Protein AF-A0A3N4R3R8-F1 (afdb_monomer_lite)

Structure (mmCIF, N/CA/C/O backbone):
data_AF-A0A3N4R3R8-F1
#
_entry.id   AF-A0A3N4R3R8-F1
#
loop_
_atom_site.group_PDB
_atom_site.id
_atom_site.type_symbol
_atom_site.label_atom_id
_atom_site.label_alt_id
_atom_site.label_comp_id
_atom_site.label_asym_id
_atom_site.label_entity_id
_atom_site.label_seq_id
_atom_site.pdbx_PDB_ins_code
_atom_site.Cartn_x
_atom_site.Cartn_y
_atom_site.Cartn_z
_atom_site.occupancy
_atom_site.B_iso_or_equiv
_atom_site.auth_seq_id
_atom_site.auth_comp_id
_atom_site.auth_asym_id
_atom_site.auth_atom_id
_atom_site.pdbx_PDB_model_num
ATOM 1 N N . MET A 1 1 ? 25.615 0.393 -23.928 1.00 51.88 1 MET A N 1
ATOM 2 C CA . MET A 1 1 ? 25.196 1.189 -22.752 1.00 51.88 1 MET A CA 1
ATOM 3 C C . MET A 1 1 ? 26.263 1.183 -21.653 1.00 51.88 1 MET A C 1
ATOM 5 O O . MET A 1 1 ? 26.775 2.249 -21.362 1.00 51.88 1 MET A O 1
ATOM 9 N N . ALA A 1 2 ? 26.686 0.025 -21.119 1.00 52.19 2 ALA A N 1
ATOM 10 C CA . ALA A 1 2 ? 27.731 -0.043 -20.077 1.00 52.19 2 ALA A CA 1
ATOM 11 C C . ALA A 1 2 ? 29.128 0.440 -20.529 1.00 52.19 2 ALA A C 1
ATOM 13 O O . ALA A 1 2 ? 29.825 1.086 -19.758 1.00 52.19 2 ALA A O 1
ATOM 14 N N . ALA A 1 3 ? 29.505 0.203 -21.792 1.00 58.66 3 ALA A N 1
ATOM 15 C CA . ALA A 1 3 ? 30.809 0.613 -22.326 1.00 58.66 3 ALA A CA 1
ATOM 16 C C . ALA A 1 3 ? 31.046 2.137 -22.309 1.00 58.66 3 ALA A C 1
ATOM 18 O O . ALA A 1 3 ? 32.185 2.570 -22.196 1.00 58.66 3 ALA A O 1
ATOM 19 N N . ALA A 1 4 ? 29.988 2.955 -22.365 1.00 65.19 4 ALA A N 1
ATOM 20 C CA . ALA A 1 4 ? 30.119 4.413 -22.304 1.00 65.19 4 ALA A CA 1
ATOM 21 C C . ALA A 1 4 ? 30.595 4.897 -20.923 1.00 65.19 4 ALA A C 1
ATOM 23 O O . ALA A 1 4 ? 31.298 5.894 -20.837 1.00 65.19 4 ALA A O 1
ATOM 24 N N . LEU A 1 5 ? 30.260 4.170 -19.850 1.00 68.44 5 LEU A N 1
ATOM 25 C CA . LEU A 1 5 ? 30.685 4.486 -18.480 1.00 68.44 5 LEU A CA 1
ATOM 26 C C . LEU A 1 5 ? 32.122 4.034 -18.177 1.00 68.44 5 LEU A C 1
ATOM 28 O O . LEU A 1 5 ? 32.637 4.336 -17.104 1.00 68.44 5 LEU A O 1
ATOM 32 N N . LEU A 1 6 ? 32.760 3.312 -19.104 1.00 67.31 6 LEU A N 1
ATOM 33 C CA . LEU A 1 6 ? 34.173 2.938 -19.017 1.00 67.31 6 LEU A CA 1
ATOM 34 C C . LEU A 1 6 ? 35.099 4.038 -19.553 1.00 67.31 6 LEU A C 1
ATOM 36 O O . LEU A 1 6 ? 36.305 3.959 -19.346 1.00 67.31 6 LEU A O 1
ATOM 40 N N . ASP A 1 7 ? 34.554 5.057 -20.225 1.00 72.12 7 ASP A N 1
ATOM 41 C CA . ASP A 1 7 ? 35.323 6.221 -20.658 1.00 72.12 7 ASP A CA 1
ATOM 42 C C . ASP A 1 7 ? 35.707 7.072 -19.430 1.00 72.12 7 ASP A C 1
ATOM 44 O O . ASP A 1 7 ? 34.813 7.592 -18.749 1.00 72.12 7 ASP A O 1
ATOM 48 N N . PRO A 1 8 ? 37.008 7.275 -19.143 1.00 72.12 8 PRO A N 1
ATOM 49 C CA . PRO A 1 8 ? 37.454 8.129 -18.044 1.00 72.12 8 PRO A CA 1
ATOM 50 C C . PRO A 1 8 ? 36.888 9.552 -18.114 1.00 72.12 8 PRO A C 1
ATOM 52 O O . PRO A 1 8 ? 36.662 10.170 -17.072 1.00 72.12 8 PRO A O 1
ATOM 55 N N . ALA A 1 9 ? 36.587 10.059 -19.316 1.00 79.56 9 ALA A N 1
ATOM 56 C CA . ALA A 1 9 ? 35.952 11.360 -19.492 1.00 79.56 9 ALA A CA 1
ATOM 57 C C . ALA A 1 9 ? 34.563 11.425 -18.834 1.00 79.56 9 ALA A C 1
ATOM 59 O O . ALA A 1 9 ? 34.170 12.475 -18.335 1.00 79.56 9 ALA A O 1
ATOM 60 N N . MET A 1 10 ? 33.833 10.307 -18.745 1.00 80.31 10 MET A N 1
ATOM 61 C CA . MET A 1 10 ? 32.541 10.276 -18.051 1.00 80.31 10 MET A CA 1
ATOM 62 C C . MET A 1 10 ? 32.684 10.463 -16.544 1.00 80.31 10 MET A C 1
ATOM 64 O O . MET A 1 10 ? 31.869 11.147 -15.931 1.00 80.31 10 MET A O 1
ATOM 68 N N . ALA A 1 11 ? 33.733 9.906 -15.942 1.00 79.56 11 ALA A N 1
ATOM 69 C CA . ALA A 1 11 ? 34.016 10.089 -14.523 1.00 79.56 11 ALA A CA 1
ATOM 70 C C . ALA A 1 11 ? 34.470 11.526 -14.197 1.00 79.56 11 ALA A C 1
ATOM 72 O O . ALA A 1 11 ? 34.171 12.046 -13.118 1.00 79.56 11 ALA A O 1
ATOM 73 N N . GLU A 1 12 ? 35.145 12.191 -15.141 1.00 83.38 12 GLU A N 1
ATOM 74 C CA . GLU A 1 12 ? 35.479 13.615 -15.036 1.00 83.38 12 GLU A CA 1
ATOM 75 C C . GLU A 1 12 ? 34.229 14.502 -15.031 1.00 83.38 12 GLU A C 1
ATOM 77 O O . GLU A 1 12 ? 34.097 15.370 -14.167 1.00 83.38 12 GLU A O 1
ATOM 82 N N . LEU A 1 13 ? 33.278 14.240 -15.929 1.00 85.25 13 LEU A N 1
ATOM 83 C CA . LEU A 1 13 ? 32.029 14.999 -16.017 1.00 85.25 13 LEU A CA 1
ATOM 84 C C . LEU A 1 13 ? 31.189 14.894 -14.734 1.00 85.25 13 LEU A C 1
ATOM 86 O O . LEU A 1 13 ? 30.748 15.916 -14.214 1.00 85.25 13 LEU A O 1
ATOM 90 N N . VAL A 1 14 ? 31.053 13.692 -14.156 1.00 83.69 14 VAL A N 1
ATOM 91 C CA . VAL A 1 14 ? 30.366 13.493 -12.858 1.00 83.69 14 VAL A CA 1
ATOM 92 C C . VAL A 1 14 ? 31.001 14.328 -11.749 1.00 83.69 14 VAL A C 1
ATOM 94 O O . VAL A 1 14 ? 30.312 14.911 -10.912 1.00 83.69 14 VAL A O 1
ATOM 97 N N . TRP A 1 15 ? 32.332 14.368 -11.706 1.00 84.50 15 TRP A N 1
ATOM 98 C CA . TRP A 1 15 ? 33.052 15.106 -10.677 1.00 84.50 15 TRP A CA 1
ATOM 99 C C . TRP A 1 15 ? 32.827 16.612 -10.783 1.00 84.50 15 TRP A C 1
ATOM 101 O O . TRP A 1 15 ? 32.542 17.257 -9.770 1.00 84.50 15 TRP A O 1
ATOM 111 N N . VAL A 1 16 ? 32.905 17.155 -11.997 1.00 84.19 16 VAL A N 1
ATOM 112 C CA . VAL A 1 16 ? 32.617 18.568 -12.268 1.00 84.19 16 VAL A CA 1
ATOM 113 C C . VAL A 1 16 ? 31.165 18.894 -11.909 1.00 84.19 16 VAL A C 1
ATOM 115 O O . VAL A 1 16 ? 30.903 19.865 -11.192 1.00 84.19 16 VAL A O 1
ATOM 118 N N . ASP A 1 17 ? 30.219 18.042 -12.299 1.00 82.88 17 ASP A N 1
ATOM 119 C CA . ASP A 1 17 ? 28.803 18.231 -11.984 1.00 82.88 17 ASP A CA 1
ATOM 120 C C . ASP A 1 17 ? 28.525 18.180 -10.476 1.00 82.88 17 ASP A C 1
ATOM 122 O O . ASP A 1 17 ? 27.731 18.979 -9.977 1.00 82.88 17 ASP A O 1
ATOM 126 N N . SER A 1 18 ? 29.264 17.367 -9.714 1.00 77.06 18 SER A N 1
ATOM 127 C CA . SER A 1 18 ? 29.160 17.286 -8.246 1.00 77.06 18 SER A CA 1
ATOM 128 C C . SER A 1 18 ? 29.664 18.528 -7.489 1.00 77.06 18 SER A C 1
ATOM 130 O O . SER A 1 18 ? 29.577 18.590 -6.257 1.00 77.06 18 SER A O 1
ATOM 132 N N . GLY A 1 19 ? 30.207 19.519 -8.208 1.00 80.00 19 GLY A N 1
ATOM 133 C CA . GLY A 1 19 ? 30.827 20.718 -7.635 1.00 80.00 19 GLY A CA 1
ATOM 134 C C . GLY A 1 19 ? 32.274 20.505 -7.190 1.00 80.00 19 GLY A C 1
ATOM 135 O O . GLY A 1 19 ? 32.866 21.387 -6.566 1.00 80.00 19 GLY A O 1
ATOM 136 N N . ALA A 1 20 ? 32.862 19.351 -7.520 1.00 80.00 20 ALA A N 1
ATOM 137 C CA . ALA A 1 20 ? 34.236 18.992 -7.196 1.00 80.00 20 ALA A CA 1
ATOM 138 C C . ALA A 1 20 ? 34.576 19.223 -5.706 1.00 80.00 20 ALA A C 1
ATOM 140 O O . ALA A 1 20 ? 33.993 18.594 -4.817 1.00 80.00 20 ALA A O 1
ATOM 141 N N . GLY A 1 21 ? 35.515 20.135 -5.426 1.00 69.62 21 GLY A N 1
ATOM 142 C CA . GLY A 1 21 ? 35.950 20.494 -4.073 1.00 69.62 21 GLY A CA 1
ATOM 143 C C . GLY A 1 21 ? 34.914 21.268 -3.247 1.00 69.62 21 GLY A C 1
ATOM 144 O O . GLY A 1 21 ? 35.075 21.373 -2.034 1.00 69.62 21 GLY A O 1
ATOM 145 N N . ARG A 1 22 ? 33.839 21.778 -3.864 1.00 76.56 22 ARG A N 1
ATOM 146 C CA . ARG A 1 22 ? 32.725 22.443 -3.177 1.00 76.56 22 ARG A CA 1
ATOM 147 C C . ARG A 1 22 ? 31.420 21.691 -3.476 1.00 76.56 22 ARG A C 1
ATOM 149 O O . ARG A 1 22 ? 30.799 21.951 -4.505 1.00 76.56 22 ARG A O 1
ATOM 156 N N . PRO A 1 23 ? 31.001 20.761 -2.598 1.00 73.00 23 PRO A N 1
ATOM 157 C CA . PRO A 1 23 ? 29.872 19.872 -2.856 1.00 73.00 23 PRO A CA 1
ATOM 158 C C . PRO A 1 23 ? 28.594 20.629 -3.232 1.00 73.00 23 PRO A C 1
ATOM 160 O O . PRO A 1 23 ? 28.185 21.542 -2.514 1.00 73.00 23 PRO A O 1
ATOM 163 N N . ARG A 1 24 ? 27.937 20.206 -4.315 1.00 73.31 24 ARG A N 1
ATOM 164 C CA . ARG A 1 24 ? 26.587 20.650 -4.689 1.00 73.31 24 ARG A CA 1
ATOM 165 C C . ARG A 1 24 ? 25.714 19.455 -5.088 1.00 73.31 24 ARG A C 1
ATOM 167 O O . ARG A 1 24 ? 26.263 18.421 -5.477 1.00 73.31 24 ARG A O 1
ATOM 174 N N . PRO A 1 25 ? 24.377 19.570 -5.001 1.00 69.81 25 PRO A N 1
ATOM 175 C CA . PRO A 1 25 ? 23.476 18.581 -5.583 1.00 69.81 25 PRO A CA 1
ATOM 176 C C . PRO A 1 25 ? 23.779 18.380 -7.073 1.00 69.81 25 PRO A C 1
ATOM 178 O O . PRO A 1 25 ? 24.049 19.356 -7.775 1.00 69.81 25 PRO A O 1
ATOM 181 N N . LEU A 1 26 ? 23.746 17.130 -7.545 1.00 67.56 26 LEU A N 1
ATOM 182 C CA . LEU A 1 26 ? 23.942 16.831 -8.964 1.00 67.56 26 LEU A CA 1
ATOM 183 C C . LEU A 1 26 ? 22.766 17.414 -9.767 1.00 67.56 26 LEU A C 1
ATOM 185 O O . LEU A 1 26 ? 21.618 17.071 -9.471 1.00 67.56 26 LEU A O 1
ATOM 189 N N . PRO A 1 27 ? 23.024 18.296 -10.746 1.00 66.12 27 PRO A N 1
ATOM 190 C CA . PRO A 1 27 ? 21.968 18.861 -11.575 1.00 66.12 27 PRO A CA 1
ATOM 191 C C . PRO A 1 27 ? 21.320 17.774 -12.440 1.00 66.12 27 PRO A C 1
ATOM 193 O O . PRO A 1 27 ? 21.999 16.901 -12.984 1.00 66.12 27 PRO A O 1
ATOM 196 N N . VAL A 1 28 ? 19.993 17.838 -12.576 1.00 62.12 28 VAL A N 1
ATOM 197 C CA . VAL A 1 28 ? 19.191 16.894 -13.383 1.00 62.12 28 VAL A CA 1
ATOM 198 C C . VAL A 1 28 ? 19.567 16.960 -14.871 1.00 62.12 28 VAL A C 1
ATOM 200 O O . VAL A 1 28 ? 19.448 15.974 -15.595 1.00 62.12 28 VAL A O 1
ATOM 203 N N . ASP A 1 29 ? 20.071 18.111 -15.300 1.00 66.19 29 ASP A N 1
ATOM 204 C CA . ASP A 1 29 ? 20.519 18.477 -16.640 1.00 66.19 29 ASP A CA 1
ATOM 205 C C . ASP A 1 29 ? 22.041 18.704 -16.714 1.00 66.19 29 ASP A C 1
ATOM 207 O O . ASP A 1 29 ? 22.529 19.430 -17.577 1.00 66.19 29 ASP A O 1
ATOM 211 N N . GLY A 1 30 ? 22.801 18.074 -15.811 1.00 74.62 30 GLY A N 1
ATOM 212 C CA . GLY A 1 30 ? 24.262 18.131 -15.816 1.00 74.62 30 GLY A CA 1
ATOM 213 C C . GLY A 1 30 ? 24.889 17.666 -17.130 1.00 74.62 30 GLY A C 1
ATOM 214 O O . GLY A 1 30 ? 24.337 16.826 -17.853 1.00 74.62 30 GLY A O 1
ATOM 215 N N . GLU A 1 31 ? 26.082 18.182 -17.419 1.00 82.88 31 GLU A N 1
ATOM 216 C CA . GLU A 1 31 ? 26.833 17.860 -18.634 1.00 82.88 31 GLU A CA 1
ATOM 217 C C . GLU A 1 31 ? 27.109 16.350 -18.740 1.00 82.88 31 GLU A C 1
ATOM 219 O O . GLU A 1 31 ? 27.076 15.784 -19.834 1.00 82.88 31 GLU A O 1
ATOM 224 N N . PHE A 1 32 ? 27.274 15.663 -17.606 1.00 82.19 32 PHE A N 1
ATOM 225 C CA . PHE A 1 32 ? 27.342 14.206 -17.547 1.00 82.19 32 PHE A CA 1
ATOM 226 C C . PHE A 1 32 ? 26.098 13.528 -18.143 1.00 82.19 32 PHE A C 1
ATOM 228 O O . PHE A 1 32 ? 26.225 12.633 -18.981 1.00 82.19 32 PHE A O 1
ATOM 235 N N . CYS A 1 33 ? 24.896 13.939 -17.731 1.00 76.00 33 CYS A N 1
ATOM 236 C CA . CYS A 1 33 ? 23.640 13.341 -18.190 1.00 76.00 33 CYS A CA 1
ATOM 237 C C . CYS A 1 33 ? 23.410 13.592 -19.687 1.00 76.00 33 CYS A C 1
ATOM 239 O O . CYS A 1 33 ? 22.919 12.702 -20.390 1.00 76.00 33 CYS A O 1
ATOM 241 N N . ARG A 1 34 ? 23.809 14.773 -20.180 1.00 74.69 34 ARG A N 1
ATOM 242 C CA . ARG A 1 34 ? 23.744 15.143 -21.601 1.00 74.69 34 ARG A CA 1
ATOM 243 C C . ARG A 1 34 ? 24.664 14.266 -22.453 1.00 74.69 34 ARG A C 1
ATOM 245 O O . ARG A 1 34 ? 24.200 13.604 -23.380 1.00 74.69 34 ARG A O 1
ATOM 252 N N . GLN A 1 35 ? 25.938 14.178 -22.075 1.00 78.38 35 GLN A N 1
ATOM 253 C CA . GLN A 1 35 ? 26.953 13.386 -22.781 1.00 78.38 35 GLN A CA 1
ATOM 254 C C . GLN A 1 35 ? 26.679 11.880 -22.709 1.00 78.38 35 GLN A C 1
ATOM 256 O O . GLN A 1 35 ? 26.894 11.150 -23.681 1.00 78.38 35 GLN A O 1
ATOM 261 N N . LEU A 1 36 ? 26.165 11.392 -21.574 1.00 77.12 36 LEU A N 1
ATOM 262 C CA . LEU A 1 36 ? 25.741 10.000 -21.450 1.00 77.12 36 LEU A CA 1
ATOM 263 C C . LEU A 1 36 ? 24.593 9.693 -22.410 1.00 77.12 36 LEU A C 1
ATOM 265 O O . LEU A 1 36 ? 24.640 8.664 -23.079 1.00 77.12 36 LEU A O 1
ATOM 269 N N . GLY A 1 37 ? 23.597 10.583 -22.491 1.00 72.88 37 GLY A N 1
ATOM 270 C CA . GLY A 1 37 ? 22.473 10.474 -23.418 1.00 72.88 37 GLY A CA 1
ATOM 271 C C . GLY A 1 37 ? 22.938 10.362 -24.869 1.00 72.88 37 GLY A C 1
ATOM 272 O O . GLY A 1 37 ? 22.618 9.381 -25.545 1.00 72.88 37 GLY A O 1
ATOM 273 N N . GLU A 1 38 ? 23.763 11.307 -25.319 1.00 77.50 38 GLU A N 1
ATOM 274 C CA . GLU A 1 38 ? 24.311 11.333 -26.682 1.00 77.50 38 GLU A CA 1
ATOM 275 C C . GLU A 1 38 ? 25.036 10.022 -27.033 1.00 77.50 38 GLU A C 1
ATOM 277 O O . GLU A 1 38 ? 24.759 9.405 -28.064 1.00 77.50 38 GLU A O 1
ATOM 282 N N . ARG A 1 39 ? 25.889 9.518 -26.132 1.00 74.31 39 ARG A N 1
ATOM 283 C CA . ARG A 1 39 ? 26.672 8.284 -26.341 1.00 74.31 39 ARG A CA 1
ATOM 284 C C . ARG A 1 39 ? 25.852 6.999 -26.333 1.00 74.31 39 ARG A C 1
ATOM 286 O O . ARG A 1 39 ? 26.288 5.994 -26.894 1.00 74.31 39 ARG A O 1
ATOM 293 N N . VAL A 1 40 ? 24.683 6.999 -25.696 1.00 70.69 40 VAL A N 1
ATOM 294 C CA . VAL A 1 40 ? 23.762 5.849 -25.710 1.00 70.69 40 VAL A CA 1
ATOM 295 C C . VAL A 1 40 ? 22.649 6.001 -26.751 1.00 70.69 40 VAL A C 1
ATOM 297 O O . VAL A 1 40 ? 21.719 5.195 -26.756 1.00 70.69 40 VAL A O 1
ATOM 300 N N . GLY A 1 41 ? 22.749 7.000 -27.639 1.00 63.38 41 GLY A N 1
ATOM 301 C CA . GLY A 1 41 ? 21.788 7.242 -28.716 1.00 63.38 41 GLY A CA 1
ATOM 302 C C . GLY A 1 41 ? 20.441 7.778 -28.227 1.00 63.38 41 GLY A C 1
ATOM 303 O O . GLY A 1 41 ? 19.414 7.530 -28.853 1.00 63.38 41 GLY A O 1
ATOM 304 N N . ARG A 1 42 ? 20.418 8.476 -27.086 1.00 60.66 42 ARG A N 1
ATOM 305 C CA . ARG A 1 42 ? 19.222 9.101 -26.509 1.00 60.66 42 ARG A CA 1
ATOM 306 C C . ARG A 1 42 ? 19.468 10.598 -26.360 1.00 60.66 42 ARG A C 1
ATOM 308 O O . ARG A 1 42 ? 20.241 11.001 -25.506 1.00 60.66 42 ARG A O 1
ATOM 315 N N . GLY A 1 43 ? 18.777 11.429 -27.142 1.00 55.41 43 GLY A N 1
ATOM 316 C CA . GLY A 1 43 ? 18.994 12.888 -27.158 1.00 55.41 43 GLY A CA 1
ATOM 317 C C . GLY A 1 43 ? 18.819 13.601 -25.807 1.00 55.41 43 GLY A C 1
ATOM 318 O O . GLY A 1 43 ? 19.210 14.754 -25.680 1.00 55.41 43 GLY A O 1
ATOM 319 N N . TRP A 1 44 ? 18.252 12.926 -24.800 1.00 56.81 44 TRP A N 1
ATOM 320 C CA . TRP A 1 44 ? 18.115 13.413 -23.429 1.00 56.81 44 TRP A CA 1
ATOM 321 C C . TRP A 1 44 ? 17.768 12.244 -22.484 1.00 56.81 44 TRP A C 1
ATOM 323 O O . TRP A 1 44 ? 16.839 11.484 -22.762 1.00 56.81 44 TRP A O 1
ATOM 333 N N . LEU A 1 45 ? 18.487 12.084 -21.361 1.00 53.84 45 LEU A N 1
ATOM 334 C CA . LEU A 1 45 ? 18.214 11.038 -20.354 1.00 53.84 45 LEU A CA 1
ATOM 335 C C . LEU A 1 45 ? 17.085 11.384 -19.365 1.00 53.84 45 LEU A C 1
ATOM 337 O O . LEU A 1 45 ? 16.712 10.532 -18.563 1.00 53.84 45 LEU A O 1
ATOM 341 N N . GLY A 1 46 ? 16.453 12.557 -19.468 1.00 57.03 46 GLY A N 1
ATOM 342 C CA . GLY A 1 46 ? 15.142 12.770 -18.847 1.00 57.03 46 GLY A CA 1
ATOM 343 C C . GLY A 1 46 ? 15.131 13.044 -17.348 1.00 57.03 46 GLY A C 1
ATOM 344 O O . GLY A 1 46 ? 16.078 12.761 -16.621 1.00 57.03 46 GLY A O 1
ATOM 345 N N . ARG A 1 47 ? 13.924 13.397 -16.876 1.00 49.31 47 ARG A N 1
ATOM 346 C CA . ARG A 1 47 ? 13.435 13.128 -15.506 1.00 49.31 47 ARG A CA 1
ATOM 347 C C . ARG A 1 47 ? 13.698 11.677 -15.048 1.00 49.31 47 ARG A C 1
ATOM 349 O O . ARG A 1 47 ? 13.667 11.419 -13.857 1.00 49.31 47 ARG A O 1
ATOM 356 N N . LEU A 1 48 ? 13.995 10.754 -15.969 1.00 45.31 48 LEU A N 1
ATOM 357 C CA . LEU A 1 48 ? 14.410 9.369 -15.727 1.00 45.31 48 LEU A CA 1
ATOM 358 C C . LEU A 1 48 ? 15.715 9.250 -14.920 1.00 45.31 48 LEU A C 1
ATOM 360 O O . LEU A 1 48 ? 15.801 8.375 -14.069 1.00 45.31 48 LEU A O 1
ATOM 364 N N . ALA A 1 49 ? 16.693 10.142 -15.119 1.00 50.44 49 ALA A N 1
ATOM 365 C CA . ALA A 1 49 ? 17.893 10.185 -14.273 1.00 50.44 49 ALA A CA 1
ATOM 366 C C . ALA A 1 49 ? 17.610 10.789 -12.882 1.00 50.44 49 ALA A C 1
ATOM 368 O O . ALA A 1 49 ? 18.233 10.399 -11.898 1.00 50.44 49 ALA A O 1
ATOM 369 N N . ALA A 1 50 ? 16.643 11.710 -12.792 1.00 45.34 50 ALA A N 1
ATOM 370 C CA . ALA A 1 50 ? 16.218 12.338 -11.537 1.00 45.34 50 ALA A CA 1
ATOM 371 C C . ALA A 1 50 ? 15.298 11.446 -10.686 1.00 45.34 50 ALA A C 1
ATOM 373 O O . ALA A 1 50 ? 15.277 11.576 -9.466 1.00 45.34 50 ALA A O 1
ATOM 374 N N . ALA A 1 51 ? 14.544 10.545 -11.321 1.00 45.22 51 ALA A N 1
ATOM 375 C CA . ALA A 1 51 ? 13.639 9.604 -10.664 1.00 45.22 51 ALA A CA 1
ATOM 376 C C . ALA A 1 51 ? 14.353 8.346 -10.138 1.00 45.22 51 ALA A C 1
ATOM 378 O O . ALA A 1 51 ? 13.784 7.604 -9.340 1.00 45.22 51 ALA A O 1
ATOM 379 N N . ASP A 1 52 ? 15.601 8.104 -10.546 1.00 51.94 52 ASP A N 1
ATOM 380 C CA . ASP A 1 52 ? 16.370 6.917 -10.170 1.00 51.94 52 ASP A CA 1
ATOM 381 C C . ASP A 1 52 ? 17.106 7.097 -8.833 1.00 51.94 52 ASP A C 1
ATOM 383 O O . ASP A 1 52 ? 18.290 6.789 -8.729 1.00 51.94 52 ASP A O 1
ATOM 387 N N . LEU A 1 53 ? 16.413 7.592 -7.795 1.00 44.69 53 LEU A N 1
ATOM 388 C CA . LEU A 1 53 ? 16.950 7.936 -6.461 1.00 44.69 53 LEU A CA 1
ATOM 389 C C . LEU A 1 53 ? 17.648 6.771 -5.708 1.00 44.69 53 LEU A C 1
ATOM 391 O O . LEU A 1 53 ? 18.105 6.953 -4.581 1.00 44.69 53 LEU A O 1
ATOM 395 N N . GLY A 1 54 ? 17.792 5.591 -6.325 1.00 51.41 54 GLY A N 1
ATOM 396 C CA . GLY A 1 54 ? 18.552 4.454 -5.798 1.00 51.41 54 GLY A CA 1
ATOM 397 C C . GLY A 1 54 ? 19.178 3.518 -6.842 1.00 51.41 54 GLY A C 1
ATOM 398 O O . GLY A 1 54 ? 19.589 2.417 -6.472 1.00 51.41 54 GLY A O 1
ATOM 399 N N . GLY A 1 55 ? 19.247 3.889 -8.124 1.00 62.66 55 GLY A N 1
ATOM 400 C CA . GLY A 1 55 ? 19.684 2.959 -9.169 1.00 62.66 55 GLY A CA 1
ATOM 401 C C . GLY A 1 55 ? 21.200 2.806 -9.345 1.00 62.66 55 GLY A C 1
ATOM 402 O O . GLY A 1 55 ? 22.000 3.570 -8.788 1.00 62.66 55 GLY A O 1
ATOM 403 N N . PRO A 1 56 ? 21.635 1.820 -10.159 1.00 62.66 56 PRO A N 1
ATOM 404 C CA . PRO A 1 56 ? 23.049 1.515 -10.398 1.00 62.66 56 PRO A CA 1
ATOM 405 C C . PRO A 1 56 ? 23.876 2.708 -10.896 1.00 62.66 56 PRO A C 1
ATOM 407 O O . PRO A 1 56 ? 25.066 2.794 -10.596 1.00 62.66 56 PRO A O 1
ATOM 410 N N . LEU A 1 57 ? 23.252 3.643 -11.620 1.00 68.62 57 LEU A N 1
ATOM 411 C CA . LEU A 1 57 ? 23.913 4.845 -12.125 1.00 68.62 57 LEU A CA 1
ATOM 412 C C . LEU A 1 57 ? 24.242 5.834 -10.997 1.00 68.62 57 LEU A C 1
ATOM 414 O O . LEU A 1 57 ? 25.367 6.326 -10.933 1.00 68.62 57 LEU A O 1
ATOM 418 N N . ILE A 1 58 ? 23.313 6.073 -10.063 1.00 70.12 58 ILE A N 1
ATOM 419 C CA . ILE A 1 58 ? 23.560 6.916 -8.880 1.00 70.12 58 ILE A CA 1
ATOM 420 C C . ILE A 1 58 ? 24.606 6.278 -7.964 1.00 70.12 58 ILE A C 1
ATOM 422 O O . ILE A 1 58 ? 25.502 6.967 -7.469 1.00 70.12 58 ILE A O 1
ATOM 426 N N . ALA A 1 59 ? 24.547 4.957 -7.780 1.00 69.62 59 ALA A N 1
ATOM 427 C CA . ALA A 1 59 ? 25.548 4.228 -7.006 1.00 69.62 59 ALA A CA 1
ATOM 428 C C . ALA A 1 59 ? 26.957 4.375 -7.609 1.00 69.62 59 ALA A C 1
ATOM 430 O O . ALA A 1 59 ? 27.918 4.623 -6.872 1.00 69.62 59 ALA A O 1
ATOM 431 N N . TRP A 1 60 ? 27.066 4.284 -8.938 1.00 75.25 60 TRP A N 1
ATOM 432 C CA . TRP A 1 60 ? 28.310 4.495 -9.677 1.00 75.25 60 TRP A CA 1
ATOM 433 C C . TRP A 1 60 ? 28.819 5.940 -9.560 1.00 75.25 60 TRP A C 1
ATOM 435 O O . TRP A 1 60 ? 29.967 6.145 -9.163 1.00 75.25 60 TRP A O 1
ATOM 445 N N . MET A 1 61 ? 27.961 6.946 -9.781 1.00 77.12 61 MET A N 1
ATOM 446 C CA . MET A 1 61 ? 28.326 8.363 -9.617 1.00 77.12 61 MET A CA 1
ATOM 447 C C . MET A 1 61 ? 28.828 8.656 -8.195 1.00 77.12 61 MET A C 1
ATOM 449 O O . MET A 1 61 ? 29.870 9.284 -8.001 1.00 77.12 61 MET A O 1
ATOM 453 N N . GLY A 1 62 ? 28.126 8.143 -7.181 1.00 74.81 62 GLY A N 1
ATOM 454 C CA . GLY A 1 62 ? 28.507 8.305 -5.781 1.00 74.81 62 GLY A CA 1
ATOM 455 C C . GLY A 1 62 ? 29.836 7.629 -5.431 1.00 74.81 62 GLY A C 1
ATOM 456 O O . GLY A 1 62 ? 30.588 8.160 -4.614 1.00 74.81 62 GLY A O 1
ATOM 457 N N . ALA A 1 63 ? 30.149 6.480 -6.038 1.00 74.12 63 ALA A N 1
ATOM 458 C CA . ALA A 1 63 ? 31.428 5.799 -5.836 1.00 74.12 63 ALA A CA 1
ATOM 459 C C . ALA A 1 63 ? 32.603 6.645 -6.349 1.00 74.12 63 ALA A C 1
ATOM 461 O O . ALA A 1 63 ? 33.580 6.822 -5.624 1.00 74.12 63 ALA A O 1
ATOM 462 N N . ILE A 1 64 ? 32.462 7.248 -7.532 1.00 77.19 64 ILE A N 1
ATOM 463 C CA . ILE A 1 64 ? 33.477 8.131 -8.128 1.00 77.19 64 ILE A CA 1
ATOM 464 C C . ILE A 1 64 ? 33.737 9.351 -7.248 1.00 77.19 64 ILE A C 1
ATOM 466 O O . ILE A 1 64 ? 34.886 9.669 -6.941 1.00 77.19 64 ILE A O 1
ATOM 470 N N . ILE A 1 65 ? 32.671 10.027 -6.811 1.00 77.62 65 ILE A N 1
ATOM 471 C CA . ILE A 1 65 ? 32.781 11.251 -6.008 1.00 77.62 65 ILE A CA 1
ATOM 472 C C . ILE A 1 65 ? 33.460 10.960 -4.665 1.00 77.62 65 ILE A C 1
ATOM 474 O O . ILE A 1 65 ? 34.348 11.708 -4.249 1.00 77.62 65 ILE A O 1
ATOM 478 N N . ARG A 1 66 ? 33.069 9.875 -3.980 1.00 78.06 66 ARG A N 1
ATOM 479 C CA . ARG A 1 66 ? 33.683 9.478 -2.701 1.00 78.06 66 ARG A CA 1
ATOM 480 C C . ARG A 1 66 ? 35.162 9.156 -2.865 1.00 78.06 66 ARG A C 1
ATOM 482 O O . ARG A 1 66 ? 35.975 9.594 -2.056 1.00 78.06 66 ARG A O 1
ATOM 489 N N . GLU A 1 67 ? 35.506 8.431 -3.920 1.00 71.62 67 GLU A N 1
ATOM 490 C CA . GLU A 1 67 ? 36.873 7.986 -4.158 1.00 71.62 67 GLU A CA 1
ATOM 491 C C . GLU A 1 67 ? 37.808 9.143 -4.523 1.00 71.62 67 GLU A C 1
ATOM 493 O O . GLU A 1 67 ? 38.907 9.251 -3.974 1.00 71.62 67 GLU A O 1
ATOM 498 N N . ARG A 1 68 ? 37.347 10.078 -5.361 1.00 75.50 68 ARG A N 1
ATOM 499 C CA . ARG A 1 68 ? 38.095 11.306 -5.660 1.00 75.50 68 ARG A CA 1
ATOM 500 C C . ARG A 1 68 ? 38.320 12.177 -4.439 1.00 75.50 68 ARG A C 1
ATOM 502 O O . ARG A 1 68 ? 39.402 12.732 -4.282 1.00 75.50 68 ARG A O 1
ATOM 509 N N . ARG A 1 69 ? 37.336 12.269 -3.544 1.00 78.31 69 ARG A N 1
ATOM 510 C CA . ARG A 1 69 ? 37.513 12.983 -2.270 1.00 78.31 69 ARG A CA 1
ATOM 511 C C . ARG A 1 69 ? 38.504 12.283 -1.346 1.00 78.31 69 ARG A C 1
ATOM 513 O O . ARG A 1 69 ? 39.215 12.960 -0.616 1.00 78.31 69 ARG A O 1
ATOM 520 N N . ARG A 1 70 ? 38.553 10.949 -1.378 1.00 74.25 70 ARG A N 1
ATOM 521 C CA . ARG A 1 70 ? 39.456 10.143 -0.549 1.00 74.25 70 ARG A CA 1
ATOM 522 C C . ARG A 1 70 ? 40.913 10.231 -1.006 1.00 74.25 70 ARG A C 1
ATOM 524 O O . ARG A 1 70 ? 41.801 10.257 -0.164 1.00 74.25 70 ARG A O 1
ATOM 531 N N . THR A 1 71 ? 41.156 10.235 -2.315 1.00 72.75 71 THR A N 1
ATOM 532 C CA . THR A 1 71 ? 42.509 10.088 -2.888 1.00 72.75 71 THR A CA 1
ATOM 533 C C . THR A 1 71 ? 43.067 11.365 -3.510 1.00 72.75 71 THR A C 1
ATOM 535 O O . THR A 1 71 ? 44.277 11.471 -3.681 1.00 72.75 71 THR A O 1
ATOM 538 N N . GLY A 1 72 ? 42.213 12.321 -3.889 1.00 72.00 72 GLY A N 1
ATOM 539 C CA . GLY A 1 72 ? 42.605 13.499 -4.670 1.00 72.00 72 GLY A CA 1
ATOM 540 C C . GLY 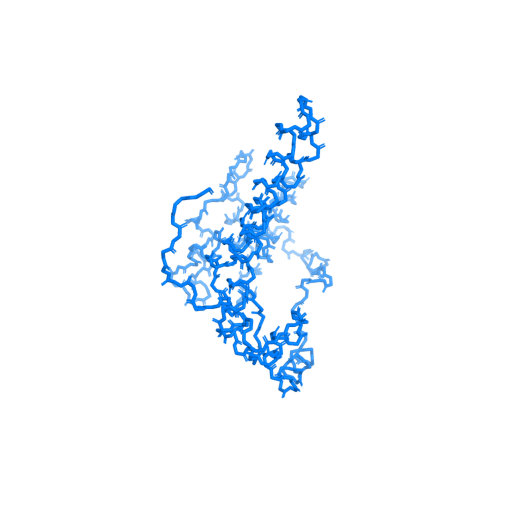A 1 72 ? 43.035 13.186 -6.111 1.00 72.00 72 GLY A C 1
ATOM 541 O O . GLY A 1 72 ? 43.437 14.096 -6.834 1.00 72.00 72 GLY A O 1
ATOM 542 N N . ALA A 1 73 ? 42.961 11.923 -6.545 1.00 69.94 73 ALA A N 1
ATOM 543 C CA . ALA A 1 73 ? 43.503 11.476 -7.822 1.00 69.94 73 ALA A CA 1
ATOM 544 C C . ALA A 1 73 ? 42.569 11.791 -9.017 1.00 69.94 73 ALA A C 1
ATOM 546 O O . ALA A 1 73 ? 41.338 11.715 -8.897 1.00 69.94 73 ALA A O 1
ATOM 547 N N . PRO A 1 74 ? 43.120 12.115 -10.205 1.00 66.56 74 PRO A N 1
ATOM 548 C CA . PRO A 1 74 ? 42.340 12.253 -11.434 1.00 66.56 74 PRO A CA 1
ATOM 549 C C . PRO A 1 74 ? 41.628 10.956 -11.857 1.00 66.56 74 PRO A C 1
ATOM 551 O O . PRO A 1 74 ? 42.134 9.866 -11.593 1.00 66.56 74 PRO A O 1
ATOM 554 N N . ALA A 1 75 ? 40.492 11.037 -12.566 1.00 64.12 75 ALA A N 1
ATOM 555 C CA . ALA A 1 75 ? 39.735 9.838 -12.947 1.00 64.12 75 ALA A CA 1
ATOM 556 C C . ALA A 1 75 ? 40.508 8.937 -13.925 1.00 64.12 75 ALA A C 1
ATOM 558 O O . ALA A 1 75 ? 40.378 7.715 -13.883 1.00 64.12 75 ALA A O 1
ATOM 559 N N . MET A 1 76 ? 41.389 9.533 -14.735 1.00 56.31 76 MET A N 1
ATOM 560 C CA . MET A 1 76 ? 42.317 8.812 -15.612 1.00 56.31 76 MET A CA 1
ATOM 561 C C . MET A 1 76 ? 43.351 7.970 -14.843 1.00 56.31 76 MET A C 1
ATOM 563 O O . MET A 1 76 ? 43.779 6.939 -15.345 1.00 56.31 76 MET A O 1
ATOM 567 N N . VAL A 1 77 ? 43.728 8.362 -13.620 1.00 59.81 77 VAL A N 1
ATOM 568 C CA . VAL A 1 77 ? 44.639 7.575 -12.764 1.00 59.81 77 VAL A CA 1
ATOM 569 C C . VAL A 1 77 ? 43.891 6.420 -12.111 1.00 59.81 77 VAL A C 1
ATOM 571 O O . VAL A 1 77 ? 44.424 5.324 -11.981 1.00 59.81 77 VAL A O 1
ATOM 574 N N . LEU A 1 78 ? 42.616 6.636 -11.784 1.00 56.34 78 LEU A N 1
ATOM 575 C CA . LEU A 1 78 ? 41.758 5.570 -11.294 1.00 56.34 78 LEU A CA 1
ATOM 576 C C . LEU A 1 78 ? 41.548 4.502 -12.387 1.00 56.34 78 LEU A C 1
ATOM 578 O O . LEU A 1 78 ? 41.388 3.344 -12.016 1.00 56.34 78 LEU A O 1
ATOM 582 N N . ALA A 1 79 ? 41.567 4.867 -13.696 1.00 53.12 79 ALA A N 1
ATOM 583 C CA . ALA A 1 79 ? 41.242 4.053 -14.906 1.00 53.12 79 ALA A CA 1
ATOM 584 C C . ALA A 1 79 ? 41.862 2.644 -14.955 1.00 53.12 79 ALA A C 1
ATOM 586 O O . ALA A 1 79 ? 41.211 1.705 -15.411 1.00 53.12 79 ALA A O 1
ATOM 587 N N . GLY A 1 80 ? 43.076 2.477 -14.430 1.00 52.94 80 GLY A N 1
ATOM 588 C CA . GLY A 1 80 ? 43.772 1.186 -14.401 1.00 52.94 80 GLY A CA 1
ATOM 589 C C . GLY A 1 80 ? 43.321 0.222 -13.296 1.00 52.94 80 GLY A C 1
ATOM 590 O O . GLY A 1 80 ? 43.649 -0.956 -13.359 1.00 52.94 80 GLY A O 1
ATOM 591 N N . GLU A 1 81 ? 42.561 0.688 -12.301 1.00 52.69 81 GLU A N 1
ATOM 592 C CA . GLU A 1 81 ? 42.216 -0.072 -11.085 1.00 52.69 81 GLU A CA 1
ATOM 593 C C . GLU A 1 81 ? 40.713 -0.398 -10.978 1.00 52.69 81 GLU A C 1
ATOM 595 O O . GLU A 1 81 ? 40.228 -0.816 -9.923 1.00 52.69 81 GLU A O 1
ATOM 600 N N . TRP A 1 82 ? 39.932 -0.160 -12.038 1.00 51.12 82 TRP A N 1
ATOM 601 C CA . TRP A 1 82 ? 38.471 -0.269 -11.957 1.00 51.12 82 TRP A CA 1
ATOM 602 C C . TRP A 1 82 ? 37.982 -1.716 -11.910 1.00 51.12 82 TRP A C 1
ATOM 604 O O . TRP A 1 82 ? 36.949 -1.963 -11.295 1.00 51.12 82 TRP A O 1
ATOM 614 N N . ASP A 1 83 ? 38.705 -2.669 -12.504 1.00 46.94 83 ASP A N 1
ATOM 615 C CA . ASP A 1 83 ? 38.236 -4.054 -12.689 1.00 46.94 83 ASP A CA 1
ATOM 616 C C . ASP A 1 83 ? 37.947 -4.771 -11.349 1.00 46.94 83 ASP A C 1
ATOM 618 O O . ASP A 1 83 ? 36.943 -5.465 -11.193 1.00 46.94 83 ASP A O 1
ATOM 622 N N . GLU A 1 84 ? 38.730 -4.486 -10.301 1.00 47.84 84 GLU A N 1
ATOM 623 C CA . GLU A 1 84 ? 38.480 -5.013 -8.949 1.00 47.84 84 GLU A CA 1
ATOM 624 C C . GLU A 1 84 ? 37.380 -4.255 -8.178 1.00 47.84 84 GLU A C 1
ATOM 626 O O . GLU A 1 84 ? 36.826 -4.765 -7.197 1.00 47.84 84 GLU A O 1
ATOM 631 N N . ARG A 1 85 ? 37.026 -3.044 -8.626 1.00 47.31 85 ARG A N 1
ATOM 632 C CA . ARG A 1 85 ? 36.098 -2.114 -7.954 1.00 47.31 85 ARG A CA 1
ATOM 633 C C . ARG A 1 85 ? 34.665 -2.202 -8.487 1.00 47.31 85 ARG A C 1
ATOM 635 O O . ARG A 1 85 ? 33.740 -1.756 -7.812 1.00 47.31 85 ARG A O 1
ATOM 642 N N . TRP A 1 86 ? 34.455 -2.865 -9.628 1.00 47.62 86 TRP A N 1
ATOM 643 C CA . TRP A 1 86 ? 33.139 -3.227 -10.175 1.00 47.62 86 TRP A CA 1
ATOM 644 C C . TRP A 1 86 ? 32.566 -4.524 -9.592 1.00 47.62 86 TRP A C 1
ATOM 646 O O . TRP A 1 86 ? 31.742 -5.174 -10.241 1.00 47.62 86 TRP A O 1
ATOM 656 N N . ARG A 1 87 ? 32.918 -4.927 -8.359 1.00 46.28 87 ARG A N 1
ATOM 657 C CA . ARG A 1 87 ? 32.101 -5.932 -7.661 1.00 46.28 87 ARG A CA 1
ATOM 658 C C . ARG A 1 87 ? 30.738 -5.330 -7.358 1.00 46.28 87 ARG A C 1
ATOM 660 O O . ARG A 1 87 ? 30.464 -4.828 -6.273 1.00 46.28 87 ARG A O 1
ATOM 667 N N . VAL A 1 88 ? 29.868 -5.424 -8.352 1.00 46.59 88 VAL A N 1
ATOM 668 C CA . VAL A 1 88 ? 28.442 -5.223 -8.232 1.00 46.59 88 VAL A CA 1
ATOM 669 C C . VAL A 1 88 ? 27.996 -6.107 -7.070 1.00 46.59 88 VAL A C 1
ATOM 671 O O . VAL A 1 88 ? 28.204 -7.330 -7.118 1.00 46.59 88 VAL A O 1
ATOM 674 N N . ARG A 1 89 ? 27.454 -5.489 -6.005 1.00 45.50 89 ARG A N 1
ATOM 675 C CA . ARG A 1 89 ? 26.806 -6.222 -4.904 1.00 45.50 89 ARG A CA 1
ATOM 676 C C . ARG A 1 89 ? 25.929 -7.294 -5.533 1.00 45.50 89 ARG A C 1
ATOM 678 O O . ARG A 1 89 ? 25.319 -7.040 -6.566 1.00 45.50 89 ARG A O 1
ATOM 685 N N . GLN A 1 90 ? 25.883 -8.491 -4.962 1.00 47.41 90 GLN A N 1
ATOM 686 C CA . GLN A 1 90 ? 25.170 -9.613 -5.584 1.00 47.41 90 GLN A CA 1
ATOM 687 C C . GLN A 1 90 ? 23.714 -9.249 -5.948 1.00 47.41 90 GLN A C 1
ATOM 689 O O . GLN A 1 90 ? 23.208 -9.688 -6.974 1.00 47.41 90 GLN A O 1
ATOM 694 N N . GLU A 1 91 ? 23.113 -8.360 -5.155 1.00 44.44 91 GLU A N 1
ATOM 695 C CA . GLU A 1 91 ? 21.788 -7.744 -5.309 1.00 44.44 91 GLU A CA 1
ATOM 696 C C . GLU A 1 91 ? 21.626 -6.836 -6.548 1.00 44.44 91 GLU A C 1
ATOM 698 O O . GLU A 1 91 ? 20.513 -6.621 -7.012 1.00 44.44 91 GLU A O 1
ATOM 703 N N . LEU A 1 92 ? 22.721 -6.291 -7.081 1.00 41.38 92 LEU A N 1
ATOM 704 C CA . LEU A 1 92 ? 22.754 -5.349 -8.204 1.00 41.38 92 LEU A CA 1
ATOM 705 C C . LEU A 1 92 ? 23.262 -5.999 -9.502 1.00 41.38 92 LEU A C 1
ATOM 707 O O . LEU A 1 92 ? 23.348 -5.328 -10.533 1.00 41.38 92 LEU A O 1
ATOM 711 N N . ARG A 1 93 ? 23.655 -7.286 -9.468 1.00 44.31 93 ARG A N 1
ATOM 712 C CA . ARG A 1 93 ? 24.158 -7.983 -10.659 1.00 44.31 93 ARG A CA 1
ATOM 713 C C . ARG A 1 93 ? 23.025 -8.103 -11.674 1.00 44.31 93 ARG A C 1
ATOM 715 O O . ARG A 1 93 ? 21.962 -8.610 -11.310 1.00 44.31 93 ARG A O 1
ATOM 722 N N . PRO A 1 94 ? 23.241 -7.710 -12.943 1.00 46.44 94 PRO A N 1
ATOM 723 C CA . PRO A 1 94 ? 22.257 -7.987 -13.971 1.00 46.44 94 PRO A CA 1
ATOM 724 C C . PRO A 1 94 ? 22.036 -9.507 -14.016 1.00 46.44 94 PRO A C 1
ATOM 726 O O . PRO A 1 94 ? 23.012 -10.268 -14.018 1.00 46.44 94 PRO A O 1
ATOM 729 N N . PRO A 1 95 ? 20.778 -9.975 -13.990 1.00 55.09 95 PRO A N 1
ATOM 730 C CA . PRO A 1 95 ? 20.493 -11.399 -14.018 1.00 55.09 95 PRO A CA 1
ATOM 731 C C . PRO A 1 95 ? 21.123 -12.006 -15.274 1.00 55.09 95 PRO A C 1
ATOM 733 O O . PRO A 1 95 ? 21.005 -11.447 -16.364 1.00 55.09 95 PRO A O 1
ATOM 736 N N . THR A 1 96 ? 21.819 -13.136 -15.118 1.00 60.06 96 THR A N 1
ATOM 737 C CA . THR A 1 96 ? 22.407 -13.876 -16.246 1.00 60.06 96 THR A CA 1
ATOM 738 C C . THR A 1 96 ? 21.323 -14.240 -17.258 1.00 60.06 96 THR A C 1
ATOM 740 O O . THR A 1 96 ? 20.168 -14.386 -16.875 1.00 60.06 96 THR A O 1
ATOM 743 N N . THR A 1 97 ? 21.656 -14.467 -18.530 1.00 45.47 97 THR A N 1
ATOM 744 C CA . THR A 1 97 ? 20.672 -14.915 -19.538 1.00 45.47 97 THR A CA 1
ATOM 745 C C . THR A 1 97 ? 19.893 -16.148 -19.066 1.00 45.47 97 THR A C 1
ATOM 747 O O . THR A 1 97 ? 18.690 -16.229 -19.257 1.00 45.47 97 THR A O 1
ATOM 750 N N . ALA A 1 98 ? 20.533 -17.064 -18.332 1.00 47.00 98 ALA A N 1
ATOM 751 C CA . ALA A 1 98 ? 19.858 -18.201 -17.705 1.00 47.00 98 ALA A CA 1
ATOM 752 C C . ALA A 1 98 ? 18.931 -17.804 -16.536 1.00 47.00 98 ALA A C 1
ATOM 754 O O . ALA A 1 98 ? 17.913 -18.452 -16.314 1.00 47.00 98 ALA A O 1
ATOM 755 N N . ALA A 1 99 ? 19.260 -16.759 -15.773 1.00 53.66 99 ALA A N 1
ATOM 756 C CA . ALA A 1 99 ? 18.372 -16.194 -14.759 1.00 53.66 99 ALA A CA 1
ATOM 757 C C . ALA A 1 99 ? 17.205 -15.421 -15.391 1.00 53.66 99 ALA A C 1
ATOM 759 O O . ALA A 1 99 ? 16.082 -15.583 -14.936 1.00 53.66 99 ALA A O 1
ATOM 760 N N . GLN A 1 100 ? 17.438 -14.675 -16.473 1.00 49.47 100 GLN A N 1
ATOM 761 C CA . GLN A 1 100 ? 16.398 -14.009 -17.261 1.00 49.47 100 GLN A CA 1
ATOM 762 C C . GLN A 1 100 ? 15.461 -15.028 -17.910 1.00 49.47 100 GLN A C 1
ATOM 764 O O . GLN A 1 100 ? 14.256 -14.882 -17.807 1.00 49.47 100 GLN A O 1
ATOM 769 N N . LEU A 1 101 ? 15.984 -16.119 -18.474 1.00 50.09 101 LEU A N 1
ATOM 770 C CA . LEU A 1 101 ? 15.178 -17.219 -19.014 1.00 50.09 101 LEU A CA 1
ATOM 771 C C . LEU A 1 101 ? 14.425 -17.995 -17.925 1.00 50.09 101 LEU A C 1
ATOM 773 O O . LEU A 1 101 ? 13.352 -18.520 -18.188 1.00 50.09 101 LEU A O 1
ATOM 777 N N . ARG A 1 102 ? 14.945 -18.060 -16.693 1.00 54.19 102 ARG A N 1
ATOM 778 C CA . ARG A 1 102 ? 14.206 -18.606 -15.541 1.00 54.19 102 ARG A CA 1
ATOM 779 C C . ARG A 1 102 ? 13.142 -17.649 -15.013 1.00 54.19 102 ARG A C 1
ATOM 781 O O . ARG A 1 102 ? 12.163 -18.133 -14.463 1.00 54.19 102 ARG A O 1
ATOM 788 N N . VAL A 1 103 ? 13.336 -16.339 -15.148 1.00 48.50 103 VAL A N 1
ATOM 789 C CA . VAL A 1 103 ? 12.320 -15.319 -14.852 1.00 48.50 103 VAL A CA 1
ATOM 790 C C . VAL A 1 103 ? 11.236 -15.378 -15.923 1.00 48.50 103 VAL A C 1
ATOM 792 O O . VAL A 1 103 ? 10.124 -15.733 -15.584 1.00 48.50 103 VAL A O 1
ATOM 795 N N . LEU A 1 104 ? 11.584 -15.291 -17.208 1.00 45.78 104 LEU A N 1
ATOM 796 C CA . LEU A 1 104 ? 10.656 -15.483 -18.331 1.00 45.78 104 LEU A CA 1
ATOM 797 C C . LEU A 1 104 ? 9.951 -16.852 -18.290 1.00 45.78 104 LEU A C 1
ATOM 799 O O . LEU A 1 104 ? 8.765 -16.967 -18.565 1.00 45.78 104 LEU A O 1
ATOM 803 N N . GLY A 1 105 ? 10.656 -17.914 -17.894 1.00 49.19 105 GLY A N 1
ATOM 804 C CA . GLY A 1 105 ? 10.075 -19.245 -17.703 1.00 49.19 105 GLY A CA 1
ATOM 805 C C . GLY A 1 105 ? 9.187 -19.374 -16.457 1.00 49.19 105 GLY A C 1
ATOM 806 O O . GLY A 1 105 ? 8.363 -20.286 -16.395 1.00 49.19 105 GLY A O 1
ATOM 807 N N . LYS A 1 106 ? 9.337 -18.482 -15.467 1.00 45.19 106 LYS A N 1
ATOM 808 C CA . LYS A 1 106 ? 8.405 -18.320 -14.339 1.00 45.19 106 LYS A CA 1
ATOM 809 C C . LYS A 1 106 ? 7.211 -17.448 -14.736 1.00 45.19 106 LYS A C 1
ATOM 811 O O . LYS A 1 106 ? 6.095 -17.790 -14.367 1.00 45.19 106 LYS A O 1
ATOM 816 N N . ASP A 1 107 ? 7.437 -16.425 -15.556 1.00 42.66 107 ASP A N 1
ATOM 817 C CA . ASP A 1 107 ? 6.433 -15.511 -16.111 1.00 42.66 107 ASP A CA 1
ATOM 818 C C . ASP A 1 107 ? 5.421 -16.241 -17.011 1.00 42.66 107 ASP A C 1
ATOM 820 O O . ASP A 1 107 ? 4.253 -15.876 -17.060 1.00 42.66 107 ASP A O 1
ATOM 824 N N . VAL A 1 108 ? 5.838 -17.328 -17.671 1.00 46.34 108 VAL A N 1
ATOM 825 C CA . VAL A 1 108 ? 4.968 -18.175 -18.511 1.00 46.34 108 VAL A CA 1
ATOM 826 C C . VAL A 1 108 ? 4.076 -19.126 -17.692 1.00 46.34 108 VAL A C 1
ATOM 828 O O . VAL A 1 108 ? 3.146 -19.716 -18.239 1.00 46.34 108 VAL A O 1
ATOM 831 N N . ARG A 1 109 ? 4.327 -19.318 -16.387 1.00 46.16 109 ARG A N 1
ATOM 832 C CA . ARG A 1 109 ? 3.714 -20.423 -15.624 1.00 46.16 109 ARG A CA 1
ATOM 833 C C . ARG A 1 109 ? 2.570 -20.050 -14.684 1.00 46.16 109 ARG A C 1
ATOM 835 O O . ARG A 1 109 ? 1.904 -20.975 -14.222 1.00 46.16 109 ARG A O 1
ATOM 842 N N . VAL A 1 110 ? 2.305 -18.771 -14.411 1.00 48.31 110 VAL A N 1
ATOM 843 C CA . VAL A 1 110 ? 1.215 -18.360 -13.506 1.00 48.31 110 VAL A CA 1
ATOM 844 C C . VAL A 1 110 ? 0.433 -17.184 -14.111 1.00 48.31 110 VAL A C 1
ATOM 846 O O . VAL A 1 110 ? 1.047 -16.186 -14.489 1.00 48.31 110 VAL A O 1
ATOM 849 N N . PRO A 1 111 ? -0.910 -17.256 -14.214 1.00 41.16 111 PRO A N 1
ATOM 850 C CA . PRO A 1 111 ? -1.721 -16.109 -14.624 1.00 41.16 111 PRO A CA 1
ATOM 851 C C . PRO A 1 111 ? -1.439 -14.902 -13.710 1.00 41.16 111 PRO A C 1
ATOM 853 O O . PRO A 1 111 ? -1.561 -15.017 -12.494 1.00 41.16 111 PRO A O 1
ATOM 856 N N . GLY A 1 112 ? -1.008 -13.771 -14.281 1.00 48.53 112 GLY A N 1
ATOM 857 C CA . GLY A 1 112 ? -0.682 -12.540 -13.545 1.00 48.53 112 GLY A CA 1
ATOM 858 C C . GLY A 1 112 ? 0.768 -12.386 -13.053 1.00 48.53 112 GLY A C 1
ATOM 859 O O . GLY A 1 112 ? 1.073 -11.382 -12.417 1.00 48.53 112 GLY A O 1
ATOM 860 N N . SER A 1 113 ? 1.691 -13.322 -13.329 1.00 46.81 113 SER A N 1
ATOM 861 C CA . SER A 1 113 ? 3.070 -13.248 -12.800 1.00 46.81 113 SER A CA 1
ATOM 862 C C . SER A 1 113 ? 4.118 -12.626 -13.729 1.00 46.81 113 SER A C 1
ATOM 864 O O . SER A 1 113 ? 5.290 -12.622 -13.368 1.00 46.81 113 SER A O 1
ATOM 866 N N . GLY A 1 114 ? 3.741 -12.144 -14.916 1.00 50.22 114 GLY A N 1
ATOM 867 C CA . GLY A 1 114 ? 4.706 -11.734 -15.947 1.00 50.22 114 GLY A CA 1
ATOM 868 C C . GLY A 1 114 ? 5.235 -10.302 -15.853 1.00 50.22 114 GLY A C 1
ATOM 869 O O . GLY A 1 114 ? 6.155 -9.936 -16.583 1.00 50.22 114 GLY A O 1
ATOM 870 N N . THR A 1 115 ? 4.684 -9.478 -14.965 1.00 54.16 115 THR A N 1
ATOM 871 C CA . THR A 1 115 ? 5.039 -8.060 -14.868 1.00 54.16 115 THR A CA 1
ATOM 872 C C . THR A 1 115 ? 5.184 -7.670 -13.407 1.00 54.16 115 THR A C 1
ATOM 874 O O . THR A 1 115 ? 4.275 -7.843 -12.601 1.00 54.16 115 THR A O 1
ATOM 877 N N . SER A 1 116 ? 6.356 -7.145 -13.044 1.00 67.19 116 SER A N 1
ATOM 878 C CA . SER A 1 116 ? 6.592 -6.608 -11.702 1.00 67.19 116 SER A CA 1
ATOM 879 C C . SER A 1 116 ? 5.508 -5.582 -11.364 1.00 67.19 116 SER A C 1
ATOM 881 O O . SER A 1 116 ? 5.237 -4.691 -12.167 1.00 67.19 116 SER A O 1
ATOM 883 N N . TRP A 1 117 ? 4.922 -5.661 -10.166 1.00 66.44 117 TRP A N 1
ATOM 884 C CA . TRP A 1 117 ? 3.919 -4.701 -9.679 1.00 66.44 117 TRP A CA 1
ATOM 885 C C . TRP A 1 117 ? 4.343 -3.244 -9.908 1.00 66.44 117 TRP A C 1
ATOM 887 O O . TRP A 1 117 ? 3.562 -2.408 -10.345 1.00 66.44 117 TRP A O 1
ATOM 897 N N . ARG A 1 118 ? 5.631 -2.945 -9.688 1.00 68.81 118 ARG A N 1
ATOM 898 C CA . ARG A 1 118 ? 6.190 -1.601 -9.897 1.00 68.81 118 ARG A CA 1
ATOM 899 C C . ARG A 1 118 ? 6.209 -1.151 -11.358 1.00 68.81 118 ARG A C 1
ATOM 901 O O . ARG A 1 118 ? 6.227 0.051 -11.588 1.00 68.81 118 ARG A O 1
ATOM 908 N N . SER A 1 119 ? 6.281 -2.083 -12.308 1.00 65.62 119 SER A N 1
ATOM 909 C CA . SER A 1 119 ? 6.245 -1.787 -13.746 1.00 65.62 119 SER A CA 1
ATOM 910 C C . SER A 1 119 ? 4.838 -1.828 -14.334 1.00 65.62 119 SER A C 1
ATOM 912 O O . SER A 1 119 ? 4.624 -1.224 -15.374 1.00 65.62 119 SER A O 1
ATOM 914 N N . ALA A 1 120 ? 3.918 -2.564 -13.708 1.00 71.19 120 ALA A N 1
ATOM 915 C CA . ALA A 1 120 ? 2.551 -2.738 -14.193 1.00 71.19 120 ALA A CA 1
ATOM 916 C C . ALA A 1 120 ? 1.581 -1.680 -13.658 1.00 71.19 120 ALA A C 1
ATOM 918 O O . ALA A 1 120 ? 0.597 -1.372 -14.314 1.00 71.19 120 ALA A O 1
ATOM 919 N N . VAL A 1 121 ? 1.855 -1.150 -12.462 1.00 74.75 121 VAL A N 1
ATOM 920 C CA . VAL A 1 121 ? 0.980 -0.204 -11.768 1.00 74.75 121 VAL A CA 1
ATOM 921 C C . VAL A 1 121 ? 1.595 1.190 -11.778 1.00 74.75 121 VAL A C 1
ATOM 923 O O . VAL A 1 121 ? 2.750 1.374 -11.359 1.00 74.75 121 VAL A O 1
ATOM 926 N N . GLU A 1 122 ? 0.800 2.168 -12.213 1.00 75.44 122 GLU A N 1
ATOM 927 C CA . GLU A 1 122 ? 1.211 3.567 -12.324 1.00 75.44 122 GLU A CA 1
ATOM 928 C C . GLU A 1 122 ? 1.778 4.112 -10.997 1.00 75.44 122 GLU A C 1
ATOM 930 O O . GLU A 1 122 ? 1.292 3.762 -9.910 1.00 75.44 122 GLU A O 1
ATOM 935 N N .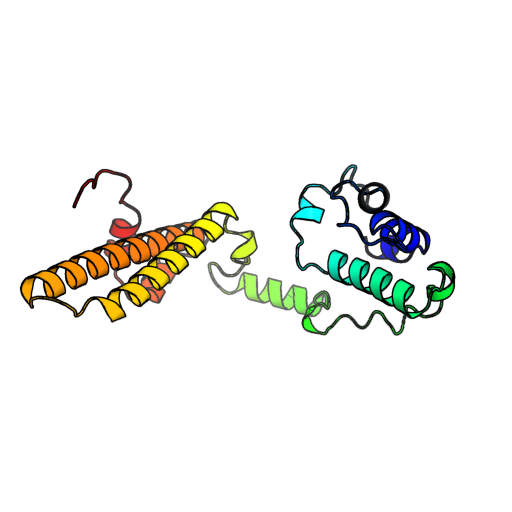 PRO A 1 123 ? 2.837 4.944 -11.042 1.00 72.88 123 PRO A N 1
ATOM 936 C CA . PRO A 1 123 ? 3.445 5.528 -9.849 1.00 72.88 123 PRO A CA 1
ATOM 937 C C . PRO A 1 123 ? 2.450 6.253 -8.940 1.00 72.88 123 PRO A C 1
ATOM 939 O O . PRO A 1 123 ? 2.533 6.093 -7.725 1.00 72.88 123 PRO A O 1
ATOM 942 N N . GLU A 1 124 ? 1.499 6.990 -9.512 1.00 73.88 124 GLU A N 1
ATOM 943 C CA . GLU A 1 124 ? 0.484 7.767 -8.799 1.00 73.88 124 GLU A CA 1
ATOM 944 C C . GLU A 1 124 ? -0.413 6.856 -7.958 1.00 73.88 124 GLU A C 1
ATOM 946 O O . GLU A 1 124 ? -0.612 7.113 -6.772 1.00 73.88 124 GLU A O 1
ATOM 951 N N . ARG A 1 125 ? -0.871 5.735 -8.531 1.00 81.00 125 ARG A N 1
ATOM 952 C CA . ARG A 1 125 ? -1.677 4.736 -7.814 1.00 81.00 125 ARG A CA 1
ATOM 953 C C . ARG A 1 125 ? -0.879 4.110 -6.671 1.00 81.00 125 ARG A C 1
ATOM 955 O O . ARG A 1 125 ? -1.381 3.946 -5.563 1.00 81.00 125 ARG A O 1
ATOM 962 N N . ARG A 1 126 ? 0.403 3.806 -6.902 1.00 83.44 126 ARG A N 1
ATOM 963 C CA . ARG A 1 126 ? 1.292 3.271 -5.854 1.00 83.44 126 ARG A CA 1
ATOM 964 C C . ARG A 1 126 ? 1.514 4.271 -4.716 1.00 83.44 126 ARG A C 1
ATOM 966 O O . ARG A 1 126 ? 1.538 3.852 -3.563 1.00 83.44 126 ARG A O 1
ATOM 973 N N . MET A 1 127 ? 1.662 5.558 -5.030 1.00 74.00 127 MET A N 1
ATOM 974 C CA . MET A 1 127 ? 1.775 6.626 -4.032 1.00 74.00 127 MET A CA 1
ATOM 975 C C . MET A 1 127 ? 0.475 6.811 -3.248 1.00 74.00 127 MET A C 1
ATOM 977 O O . MET A 1 127 ? 0.531 6.962 -2.033 1.00 74.00 127 MET A O 1
ATOM 981 N N . LEU A 1 128 ? -0.681 6.741 -3.913 1.00 77.38 128 LEU A N 1
ATOM 982 C CA . LEU A 1 128 ? -1.987 6.813 -3.261 1.00 77.38 128 LEU A CA 1
ATOM 983 C C . LEU A 1 128 ? -2.188 5.661 -2.268 1.00 77.38 128 LEU A C 1
ATOM 985 O O . LEU A 1 128 ? -2.524 5.907 -1.114 1.00 77.38 128 LEU A O 1
ATOM 989 N N . ILE A 1 129 ? -1.912 4.417 -2.681 1.00 76.19 129 ILE A N 1
ATOM 990 C CA . ILE A 1 129 ? -1.976 3.247 -1.788 1.00 76.19 129 ILE A CA 1
ATOM 991 C C . ILE A 1 129 ? -1.066 3.455 -0.574 1.00 76.19 129 ILE A C 1
ATOM 993 O O . ILE A 1 129 ? -1.474 3.185 0.551 1.00 76.19 129 ILE A O 1
ATOM 997 N N . GLN A 1 130 ? 0.158 3.944 -0.789 1.00 77.62 130 GLN A N 1
ATOM 998 C CA . GLN A 1 130 ? 1.093 4.208 0.301 1.00 77.62 130 GLN A CA 1
ATOM 999 C C . GLN A 1 130 ? 0.560 5.279 1.265 1.00 77.62 130 GLN A C 1
ATOM 1001 O O . GLN A 1 130 ? 0.552 5.033 2.466 1.00 77.62 130 GLN A O 1
ATOM 1006 N N . GLY A 1 131 ? 0.076 6.415 0.754 1.00 71.75 131 GLY A N 1
ATOM 1007 C CA . GLY A 1 131 ? -0.479 7.493 1.578 1.00 71.75 131 GLY A CA 1
ATOM 1008 C C . GLY A 1 131 ? -1.674 7.034 2.415 1.00 71.75 131 GLY A C 1
ATOM 1009 O O . GLY A 1 131 ? -1.697 7.255 3.618 1.00 71.75 131 GLY A O 1
ATOM 1010 N N . LEU A 1 132 ? -2.606 6.279 1.822 1.00 81.19 132 LEU A N 1
ATOM 1011 C CA . LEU A 1 132 ? -3.760 5.729 2.545 1.00 81.19 132 LEU A CA 1
ATOM 1012 C C . LEU A 1 132 ? -3.351 4.784 3.687 1.00 81.19 132 LEU A C 1
ATOM 1014 O O . LEU A 1 132 ? -3.996 4.757 4.735 1.00 81.19 132 LEU A O 1
ATOM 1018 N N . LEU A 1 133 ? -2.288 3.996 3.495 1.00 77.00 133 LEU A N 1
ATOM 1019 C CA . LEU A 1 133 ? -1.757 3.111 4.535 1.00 77.00 133 LEU A CA 1
ATOM 1020 C C . LEU A 1 133 ? -1.040 3.891 5.646 1.00 77.00 133 LEU A C 1
ATOM 1022 O O . LEU A 1 133 ? -1.186 3.534 6.815 1.00 77.00 133 LEU A O 1
ATOM 1026 N N . GLU A 1 134 ? -0.290 4.937 5.294 1.00 81.75 134 GLU A N 1
ATOM 1027 C CA . GLU A 1 134 ? 0.371 5.831 6.252 1.00 81.75 134 GLU A CA 1
ATOM 1028 C C . GLU A 1 134 ? -0.663 6.590 7.099 1.00 81.75 134 GLU A C 1
ATOM 1030 O O . GLU A 1 134 ? -0.587 6.546 8.328 1.00 81.75 134 GLU A O 1
ATOM 1035 N N . ASP A 1 135 ? -1.695 7.162 6.471 1.00 77.81 135 ASP A N 1
ATOM 1036 C CA . ASP A 1 135 ? -2.800 7.838 7.159 1.00 77.81 135 ASP A CA 1
ATOM 1037 C C . ASP A 1 135 ? -3.552 6.870 8.087 1.00 77.81 135 ASP A C 1
ATOM 1039 O O . ASP A 1 135 ? -3.845 7.187 9.242 1.00 77.81 135 ASP A O 1
ATOM 1043 N N . ALA A 1 136 ? -3.839 5.648 7.620 1.00 81.75 136 ALA A N 1
ATOM 1044 C CA . ALA A 1 136 ? -4.496 4.634 8.442 1.00 81.75 136 ALA A CA 1
ATOM 1045 C C . ALA A 1 136 ? -3.640 4.249 9.659 1.00 81.75 136 ALA A C 1
ATOM 1047 O O . ALA A 1 136 ? -4.175 4.087 10.761 1.00 81.75 136 ALA A O 1
ATOM 1048 N N . GLN A 1 137 ? -2.322 4.119 9.479 1.00 83.44 137 GLN A N 1
ATOM 1049 C CA . GLN A 1 137 ? -1.393 3.851 10.573 1.00 83.44 137 GLN A CA 1
ATOM 1050 C C . GLN A 1 137 ? -1.396 4.996 11.592 1.00 83.44 137 GLN A C 1
ATOM 1052 O O . GLN A 1 137 ? -1.539 4.732 12.789 1.00 83.44 137 GLN A O 1
ATOM 1057 N N . GLU A 1 138 ? -1.293 6.245 11.134 1.00 84.06 138 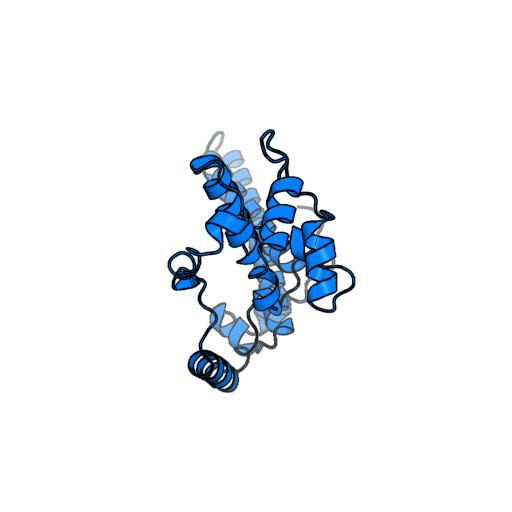GLU A N 1
ATOM 1058 C CA . GLU A 1 138 ? -1.317 7.416 12.011 1.00 84.06 138 GLU A CA 1
ATOM 1059 C C . GLU A 1 138 ? -2.613 7.461 12.834 1.00 84.06 138 GLU A C 1
ATOM 1061 O O . GLU A 1 138 ? -2.579 7.649 14.052 1.00 84.06 138 GLU A O 1
ATOM 1066 N N . GLN A 1 139 ? -3.762 7.188 12.210 1.00 85.25 139 GLN A N 1
ATOM 1067 C CA . GLN A 1 139 ? -5.044 7.171 12.916 1.00 85.25 139 GLN A CA 1
ATOM 1068 C C . GLN A 1 139 ? -5.117 6.089 13.997 1.00 85.25 139 GLN A C 1
ATOM 1070 O O . GLN A 1 139 ? -5.579 6.345 15.112 1.00 85.25 139 GLN A O 1
ATOM 1075 N N . VAL A 1 140 ? -4.605 4.886 13.724 1.00 87.38 140 VAL A N 1
ATOM 1076 C CA . VAL A 1 140 ? -4.527 3.825 14.743 1.00 87.38 140 VAL A CA 1
ATOM 1077 C C . VAL A 1 140 ? -3.619 4.238 15.903 1.00 87.38 140 VAL A C 1
ATOM 1079 O O . VAL A 1 140 ? -3.933 3.949 17.062 1.00 87.38 140 VAL A O 1
ATOM 1082 N N . GLU A 1 141 ? -2.508 4.921 15.626 1.00 85.62 141 GLU A N 1
ATOM 1083 C CA . GLU A 1 141 ? -1.612 5.444 16.659 1.00 85.62 141 GLU A CA 1
ATOM 1084 C C . GLU A 1 141 ? -2.304 6.505 17.529 1.00 85.62 141 GLU A C 1
ATOM 1086 O O . GLU A 1 141 ? -2.235 6.418 18.760 1.00 85.62 141 GLU A O 1
ATOM 1091 N N . GLN A 1 142 ? -3.051 7.433 16.923 1.00 79.12 142 GLN A N 1
ATOM 1092 C CA . GLN A 1 142 ? -3.830 8.450 17.640 1.00 79.12 142 GLN A CA 1
ATOM 1093 C C . GLN A 1 142 ? -4.919 7.823 18.533 1.00 79.12 142 GLN A C 1
ATOM 1095 O O . GLN A 1 142 ? -5.101 8.231 19.687 1.00 79.12 142 GLN A O 1
ATOM 1100 N N . LEU A 1 143 ? -5.597 6.770 18.059 1.00 82.50 143 LEU A N 1
ATOM 1101 C CA . LEU A 1 143 ? -6.663 6.090 18.805 1.00 82.50 143 LEU A CA 1
ATOM 1102 C C . LEU A 1 143 ? -6.178 5.402 20.086 1.00 82.50 143 LEU A C 1
ATOM 1104 O O . LEU A 1 143 ? -6.936 5.313 21.057 1.00 82.50 143 LEU A O 1
ATOM 1108 N N . ARG A 1 144 ? -4.908 4.981 20.156 1.00 79.06 144 ARG A N 1
ATOM 1109 C CA . ARG A 1 144 ? -4.326 4.417 21.392 1.00 79.06 144 ARG A CA 1
ATOM 1110 C C . ARG A 1 144 ? -4.383 5.404 22.563 1.00 79.06 144 ARG A C 1
ATOM 1112 O O . ARG A 1 144 ? -4.485 4.976 23.711 1.00 79.06 144 ARG A O 1
ATOM 1119 N N . GLY A 1 145 ? -4.356 6.709 22.286 1.00 74.69 145 GLY A N 1
ATOM 1120 C CA . GLY A 1 145 ? -4.460 7.773 23.288 1.00 74.69 145 GLY A CA 1
ATOM 1121 C C . GLY A 1 145 ? -5.888 8.241 23.598 1.00 74.69 145 GLY A C 1
ATOM 1122 O O . GLY A 1 145 ? -6.071 9.045 24.515 1.00 74.69 145 GLY A O 1
ATOM 1123 N N . ALA A 1 146 ? -6.904 7.760 22.871 1.00 75.19 146 ALA A N 1
ATOM 1124 C CA . ALA A 1 146 ? -8.256 8.329 22.880 1.00 75.19 146 ALA A CA 1
ATOM 1125 C C . ALA A 1 146 ? -9.123 7.949 24.101 1.00 75.19 146 ALA A C 1
ATOM 1127 O O . ALA A 1 146 ? -10.217 8.485 24.267 1.00 75.19 146 ALA A O 1
ATOM 1128 N N . GLN A 1 147 ? -8.636 7.089 25.000 1.00 77.19 147 GLN A N 1
ATOM 1129 C CA . GLN A 1 147 ? -9.380 6.544 26.152 1.00 77.19 147 GLN A CA 1
ATOM 1130 C C . GLN A 1 147 ? -9.459 7.502 27.363 1.00 77.19 147 GLN A C 1
ATOM 1132 O O . GLN A 1 147 ? -9.376 7.080 28.514 1.00 77.19 147 GLN A O 1
ATOM 1137 N N . ARG A 1 148 ? -9.576 8.813 27.123 1.00 78.94 148 ARG A N 1
ATOM 1138 C CA . ARG A 1 148 ? -9.630 9.854 28.170 1.00 78.94 148 ARG A CA 1
ATOM 1139 C C . ARG A 1 148 ? -10.961 10.597 28.138 1.00 78.94 148 ARG A C 1
ATOM 1141 O O . ARG A 1 148 ? -11.460 10.877 27.051 1.00 78.94 148 ARG A O 1
ATOM 1148 N N . GLY A 1 149 ? -11.455 11.018 29.300 1.00 85.62 149 GLY A N 1
ATOM 1149 C CA . GLY A 1 149 ? -12.735 11.722 29.446 1.00 85.62 149 GLY A CA 1
ATOM 1150 C C . GLY A 1 149 ? -13.845 10.793 29.932 1.00 85.62 149 GLY A C 1
ATOM 1151 O O . GLY A 1 149 ? -13.567 9.742 30.512 1.00 85.62 149 GLY A O 1
ATOM 1152 N N . SER A 1 150 ? -15.098 11.187 29.715 1.00 90.06 150 SER A N 1
ATOM 1153 C CA . SER A 1 150 ? -16.241 10.329 30.031 1.00 90.06 150 SER A CA 1
ATOM 1154 C C . SER A 1 150 ? -16.286 9.099 29.115 1.00 90.06 150 SER A C 1
ATOM 1156 O O . SER A 1 150 ? -15.787 9.119 27.987 1.00 90.06 150 SER A O 1
ATOM 1158 N N . SER A 1 151 ? -16.928 8.018 29.569 1.00 89.88 151 SER A N 1
ATOM 1159 C CA . SER A 1 151 ? -17.089 6.802 28.760 1.00 89.88 151 SER A CA 1
ATOM 1160 C C . SER A 1 151 ? -17.822 7.064 27.441 1.00 89.88 151 SER A C 1
ATOM 1162 O O . SER A 1 151 ? -17.501 6.426 26.442 1.00 89.88 151 SER A O 1
ATOM 1164 N N . ALA A 1 152 ? -18.763 8.014 27.416 1.00 91.75 152 ALA A N 1
ATOM 1165 C CA . ALA A 1 152 ? -19.475 8.403 26.202 1.00 91.75 152 ALA A CA 1
ATOM 1166 C C . ALA A 1 152 ? -18.534 9.068 25.184 1.00 91.75 152 ALA A C 1
ATOM 1168 O O . ALA A 1 152 ? -18.448 8.613 24.047 1.00 91.75 152 ALA A O 1
ATOM 1169 N N . GLU A 1 153 ? -17.758 10.071 25.603 1.00 87.06 153 GLU A N 1
ATOM 1170 C CA . GLU A 1 153 ? -16.823 10.785 24.719 1.00 87.06 153 GLU A CA 1
ATOM 1171 C C . GLU A 1 153 ? -15.677 9.893 24.229 1.00 87.06 153 GLU A C 1
ATOM 1173 O O . GLU A 1 153 ? -15.228 10.027 23.090 1.00 87.06 153 GLU A O 1
ATOM 1178 N N . ALA A 1 154 ? -15.177 8.999 25.089 1.00 89.38 154 ALA A N 1
ATOM 1179 C CA . ALA A 1 154 ? -14.155 8.030 24.709 1.00 89.38 154 ALA A CA 1
ATOM 1180 C C . ALA A 1 154 ? -14.708 7.022 23.688 1.00 89.38 154 ALA A C 1
ATOM 1182 O O . ALA A 1 154 ? -14.043 6.737 22.695 1.00 89.38 154 ALA A O 1
ATOM 1183 N N . SER A 1 155 ? -15.934 6.528 23.894 1.00 88.56 155 SER A N 1
ATOM 1184 C CA . SER A 1 155 ? -16.587 5.600 22.960 1.00 88.56 155 SER A CA 1
ATOM 1185 C C . SER A 1 155 ? -16.865 6.258 21.612 1.00 88.56 155 SER A C 1
ATOM 1187 O O . SER A 1 155 ? -16.569 5.661 20.581 1.00 88.56 155 SER A O 1
ATOM 1189 N N . GLU A 1 156 ? -17.373 7.494 21.601 1.00 91.12 156 GLU A N 1
ATOM 1190 C CA . GLU A 1 156 ? -17.613 8.233 20.359 1.00 91.12 156 GLU A CA 1
ATOM 1191 C C . GLU A 1 156 ? -16.316 8.424 19.565 1.00 91.12 156 GLU A C 1
ATOM 1193 O O . GLU A 1 156 ? -16.266 8.090 18.381 1.00 91.12 156 GLU A O 1
ATOM 1198 N N . ARG A 1 157 ? -15.247 8.906 20.215 1.00 88.25 157 ARG A N 1
ATOM 1199 C CA . ARG A 1 157 ? -13.947 9.102 19.558 1.00 88.25 157 ARG A CA 1
ATOM 1200 C C . ARG A 1 157 ? -13.373 7.801 19.009 1.00 88.25 157 ARG A C 1
ATOM 1202 O O . ARG A 1 157 ? -12.887 7.791 17.881 1.00 88.25 157 ARG A O 1
ATOM 1209 N N . LEU A 1 158 ? -13.451 6.712 19.776 1.00 91.00 158 LEU A N 1
ATOM 1210 C CA . LEU A 1 158 ? -12.979 5.404 19.326 1.00 91.00 158 LEU A CA 1
ATOM 1211 C C . LEU A 1 158 ? -13.772 4.905 18.117 1.00 91.00 158 LEU A C 1
ATOM 1213 O O . LEU A 1 158 ? -13.167 4.518 17.124 1.00 91.00 158 LEU A O 1
ATOM 1217 N N . LEU A 1 159 ? -15.106 4.935 18.171 1.00 93.06 159 LEU A N 1
ATOM 1218 C CA . LEU A 1 159 ? -15.949 4.429 17.086 1.00 93.06 159 LEU A CA 1
ATOM 1219 C C . LEU A 1 159 ? -15.793 5.251 15.803 1.00 93.06 159 LEU A C 1
ATOM 1221 O O . LEU A 1 159 ? -15.635 4.661 14.736 1.00 93.06 159 LEU A O 1
ATOM 1225 N N . ARG A 1 160 ? -15.772 6.588 15.899 1.00 90.12 160 ARG A N 1
ATOM 1226 C CA . ARG A 1 160 ? -15.540 7.464 14.739 1.00 90.12 160 ARG A CA 1
ATOM 1227 C C . ARG A 1 160 ? -14.159 7.238 14.130 1.00 90.12 160 ARG A C 1
ATOM 1229 O O . ARG A 1 160 ? -14.051 7.069 12.921 1.00 90.12 160 ARG A O 1
ATOM 1236 N N . GLY A 1 161 ? -13.115 7.188 14.959 1.00 87.62 161 GLY A N 1
ATOM 1237 C CA . GLY A 1 161 ? -11.757 6.955 14.474 1.00 87.62 161 GLY A CA 1
ATOM 1238 C C . GLY A 1 161 ? -11.597 5.583 13.824 1.00 87.62 161 GLY A C 1
ATOM 1239 O O . GLY A 1 161 ? -11.027 5.489 12.744 1.00 87.62 161 GLY A O 1
ATOM 1240 N N . ILE A 1 162 ? -12.159 4.527 14.425 1.00 90.69 162 ILE A N 1
ATOM 1241 C CA . ILE A 1 162 ? -12.148 3.180 13.836 1.00 90.69 162 ILE A CA 1
ATOM 1242 C C . ILE A 1 162 ? -12.884 3.171 12.493 1.00 90.69 162 ILE A C 1
ATOM 1244 O O . ILE A 1 162 ? -12.360 2.619 11.529 1.00 90.69 162 ILE A O 1
ATOM 1248 N N . ALA A 1 163 ? -14.071 3.780 12.411 1.00 91.06 163 ALA A N 1
ATOM 1249 C CA . ALA A 1 163 ? -14.830 3.857 11.163 1.00 91.06 163 ALA A CA 1
ATOM 1250 C C . ALA A 1 163 ? -14.030 4.573 10.062 1.00 91.06 163 ALA A C 1
ATOM 1252 O O . ALA A 1 163 ? -13.948 4.075 8.940 1.00 91.06 163 ALA A O 1
ATOM 1253 N N . TYR A 1 164 ? -13.369 5.680 10.405 1.00 87.50 164 TYR A N 1
ATOM 1254 C CA . TYR A 1 164 ? -12.506 6.416 9.487 1.00 87.50 164 TYR A CA 1
ATOM 1255 C C . TYR A 1 164 ? -11.293 5.588 9.025 1.00 87.50 164 TYR A C 1
ATOM 1257 O O . TYR A 1 164 ? -11.059 5.466 7.823 1.00 87.50 164 TYR A O 1
ATOM 1265 N N . THR A 1 165 ? -10.570 4.928 9.942 1.00 87.38 165 THR A N 1
ATOM 1266 C CA . THR A 1 165 ? -9.464 4.016 9.590 1.00 87.38 165 THR A CA 1
ATOM 1267 C C . THR A 1 165 ? -9.932 2.886 8.670 1.00 87.38 165 THR A C 1
ATOM 1269 O O . THR A 1 165 ? -9.240 2.543 7.713 1.00 87.38 165 THR A O 1
ATOM 1272 N N . VAL A 1 166 ? -11.108 2.303 8.926 1.00 91.25 166 VAL A N 1
ATOM 1273 C CA . VAL A 1 166 ? -11.686 1.265 8.057 1.00 91.25 166 VAL A CA 1
ATOM 1274 C C . VAL A 1 166 ? -11.954 1.812 6.653 1.00 91.25 166 VAL A C 1
ATOM 1276 O O . VAL A 1 166 ? -11.685 1.104 5.684 1.00 91.25 166 VAL A O 1
ATOM 1279 N N . GLY A 1 167 ? -12.414 3.061 6.531 1.00 88.38 167 GLY A N 1
ATOM 1280 C CA . GLY A 1 167 ? -12.578 3.746 5.247 1.00 88.38 167 GLY A CA 1
ATOM 1281 C C . GLY A 1 167 ? -11.266 3.859 4.464 1.00 88.38 167 GLY A C 1
ATOM 1282 O O . GLY A 1 167 ? -11.208 3.432 3.312 1.00 88.38 167 GLY A O 1
ATOM 1283 N N . LEU A 1 168 ? -10.191 4.326 5.110 1.00 84.62 168 LEU A N 1
ATOM 1284 C CA . LEU A 1 168 ? -8.858 4.424 4.495 1.00 84.62 168 LEU A CA 1
ATOM 1285 C C . LEU A 1 168 ? -8.343 3.061 4.008 1.00 84.62 168 LEU A C 1
ATOM 1287 O O . LEU A 1 168 ? -7.875 2.929 2.876 1.00 84.62 168 LEU A O 1
ATOM 1291 N N . LEU A 1 169 ? -8.479 2.019 4.836 1.00 88.38 169 LEU A N 1
ATOM 1292 C CA . LEU A 1 169 ? -8.068 0.660 4.474 1.00 88.38 169 LEU A CA 1
ATOM 1293 C C . LEU A 1 169 ? -8.917 0.079 3.337 1.00 88.38 169 LEU A C 1
ATOM 1295 O O . LEU A 1 169 ? -8.389 -0.642 2.489 1.00 88.38 169 LEU A O 1
ATOM 1299 N N . ARG A 1 170 ? -10.219 0.389 3.299 1.00 91.25 170 ARG A N 1
ATOM 1300 C CA . ARG A 1 170 ? -11.113 -0.021 2.208 1.00 91.25 170 ARG A CA 1
ATOM 1301 C C . ARG A 1 170 ? -10.704 0.645 0.897 1.00 91.25 170 ARG A C 1
ATOM 1303 O O . ARG A 1 170 ? -10.584 -0.052 -0.106 1.00 91.25 170 ARG A O 1
ATOM 1310 N N . GLN A 1 171 ? -10.405 1.941 0.912 1.00 89.31 171 GLN A N 1
ATOM 1311 C CA . GLN A 1 171 ? -9.925 2.651 -0.273 1.00 89.31 171 GLN A CA 1
ATOM 1312 C C . GLN A 1 171 ? -8.572 2.102 -0.751 1.00 89.31 171 GLN A C 1
ATOM 1314 O O . GLN A 1 171 ? -8.415 1.797 -1.931 1.00 89.31 171 GLN A O 1
ATOM 1319 N N . ALA A 1 172 ? -7.621 1.876 0.162 1.00 88.06 172 ALA A N 1
ATOM 1320 C CA . ALA A 1 172 ? -6.323 1.288 -0.179 1.00 88.06 172 ALA A CA 1
ATOM 1321 C C . ALA A 1 172 ? -6.475 -0.109 -0.804 1.00 88.06 172 ALA A C 1
ATOM 1323 O O . ALA A 1 172 ? -5.776 -0.448 -1.760 1.00 88.06 172 ALA A O 1
ATOM 1324 N N . ALA A 1 173 ? -7.408 -0.915 -0.286 1.00 88.94 173 ALA A N 1
ATOM 1325 C CA . ALA A 1 173 ? -7.730 -2.221 -0.844 1.00 88.94 173 ALA A CA 1
ATOM 1326 C C . ALA A 1 173 ? -8.357 -2.120 -2.244 1.00 88.94 173 ALA A C 1
ATOM 1328 O O . ALA A 1 173 ? -8.014 -2.932 -3.101 1.00 88.94 173 ALA A O 1
ATOM 1329 N N . GLY A 1 174 ? -9.229 -1.138 -2.493 1.00 89.75 174 GLY A N 1
ATOM 1330 C CA . GLY A 1 174 ? -9.803 -0.882 -3.818 1.00 89.75 174 GLY A CA 1
ATOM 1331 C C . GLY A 1 174 ? -8.736 -0.503 -4.843 1.00 89.75 174 GLY A C 1
ATOM 1332 O O . GLY A 1 174 ? -8.634 -1.132 -5.895 1.00 89.75 174 GLY A O 1
ATOM 1333 N N . GLU A 1 175 ? -7.859 0.433 -4.489 1.00 88.56 175 GLU A N 1
ATOM 1334 C CA . GLU A 1 175 ? -6.733 0.850 -5.331 1.00 88.56 175 GLU A CA 1
ATOM 1335 C C . GLU A 1 175 ? -5.757 -0.302 -5.619 1.00 88.56 175 GLU A C 1
ATOM 1337 O O . GLU A 1 175 ? -5.297 -0.481 -6.749 1.00 88.56 175 GLU A O 1
ATOM 1342 N N . ALA A 1 176 ? -5.470 -1.139 -4.619 1.00 89.25 176 ALA A N 1
ATOM 1343 C CA . ALA A 1 176 ? -4.659 -2.337 -4.804 1.00 89.25 176 ALA A CA 1
ATOM 1344 C C . ALA A 1 176 ? -5.367 -3.389 -5.677 1.00 89.25 176 ALA A C 1
ATOM 1346 O O . ALA A 1 176 ? -4.732 -4.033 -6.508 1.00 89.25 176 ALA A O 1
ATOM 1347 N N . ALA A 1 177 ? -6.678 -3.571 -5.540 1.00 90.31 177 ALA A N 1
ATOM 1348 C CA . ALA A 1 177 ? -7.423 -4.489 -6.392 1.00 90.31 177 ALA A CA 1
ATOM 1349 C C . ALA A 1 177 ? -7.426 -4.016 -7.855 1.00 90.31 177 ALA A C 1
ATOM 1351 O O . ALA A 1 177 ? -7.121 -4.809 -8.745 1.00 90.31 177 ALA A O 1
ATOM 1352 N N . LEU A 1 178 ? -7.677 -2.727 -8.106 1.00 89.56 178 LEU A N 1
ATOM 1353 C CA . LEU A 1 178 ? -7.613 -2.134 -9.447 1.00 89.56 178 LEU A CA 1
ATOM 1354 C C . LEU A 1 178 ? -6.226 -2.289 -10.069 1.00 89.56 178 LEU A C 1
ATOM 1356 O O . LEU A 1 178 ? -6.117 -2.798 -11.182 1.00 89.56 178 LEU A O 1
ATOM 1360 N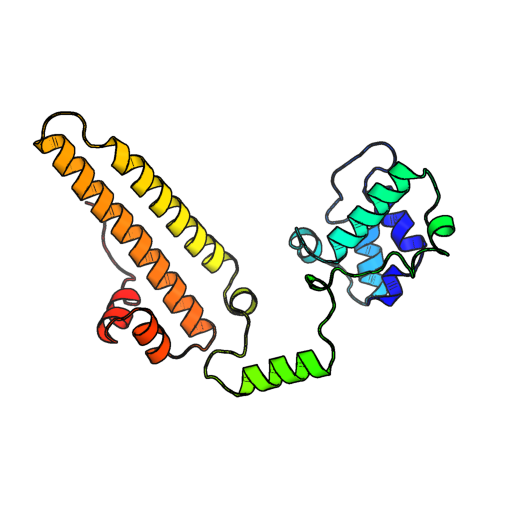 N . GLY A 1 179 ? -5.166 -1.940 -9.333 1.00 87.81 179 GLY A N 1
ATOM 1361 C CA . GLY A 1 179 ? -3.794 -2.096 -9.819 1.00 87.81 179 GLY A CA 1
ATOM 1362 C C . GLY A 1 179 ? -3.446 -3.549 -10.163 1.00 87.81 179 GLY A C 1
ATOM 1363 O O . GLY A 1 179 ? -2.745 -3.804 -11.140 1.00 87.81 179 GLY A O 1
ATOM 1364 N N . ALA A 1 180 ? -3.972 -4.523 -9.412 1.00 85.25 180 ALA A N 1
ATOM 1365 C CA . ALA A 1 180 ? -3.780 -5.939 -9.714 1.00 85.25 180 ALA A CA 1
ATOM 1366 C C . ALA A 1 180 ? -4.480 -6.349 -11.016 1.00 85.25 180 ALA A C 1
ATOM 1368 O O . ALA A 1 180 ? -3.875 -7.023 -11.852 1.00 85.25 180 ALA A O 1
ATOM 1369 N N . LEU A 1 181 ? -5.727 -5.919 -11.209 1.00 85.62 181 LEU A N 1
ATOM 1370 C CA . LEU A 1 181 ? -6.494 -6.211 -12.419 1.00 85.62 181 LEU A CA 1
ATOM 1371 C C . LEU A 1 181 ? -5.863 -5.557 -13.660 1.00 85.62 181 LEU A C 1
ATOM 1373 O O . LEU A 1 181 ? -5.713 -6.219 -14.686 1.00 85.62 181 LEU A O 1
ATOM 1377 N N . GLU A 1 182 ? -5.416 -4.301 -13.554 1.00 82.31 182 GLU A N 1
ATOM 1378 C CA . GLU A 1 182 ? -4.673 -3.589 -14.610 1.00 82.31 182 GLU A CA 1
ATOM 1379 C C . GLU A 1 182 ? -3.358 -4.296 -14.964 1.00 82.31 182 GLU A C 1
ATOM 1381 O O . GLU A 1 182 ? -2.981 -4.380 -16.133 1.00 82.31 182 GLU A O 1
ATOM 1386 N N . ALA A 1 183 ? -2.690 -4.883 -13.968 1.00 79.75 183 ALA A N 1
ATOM 1387 C CA . ALA A 1 183 ? -1.484 -5.684 -14.151 1.00 79.75 183 ALA A CA 1
ATOM 1388 C C . ALA A 1 183 ? -1.741 -7.085 -14.746 1.00 79.75 183 ALA A C 1
ATOM 1390 O O . ALA A 1 183 ? -0.791 -7.851 -14.934 1.00 79.75 183 ALA A O 1
ATOM 1391 N N . GLY A 1 184 ? -2.998 -7.436 -15.040 1.00 77.88 184 GLY A N 1
ATOM 1392 C CA . GLY A 1 184 ? -3.387 -8.721 -15.622 1.00 77.88 184 GLY A CA 1
ATOM 1393 C C . GLY A 1 184 ? -3.533 -9.862 -14.611 1.00 77.88 184 GLY A C 1
ATOM 1394 O O . GLY A 1 184 ? -3.551 -11.031 -15.006 1.00 77.88 184 GLY A O 1
ATOM 1395 N N . VAL A 1 185 ? -3.625 -9.557 -13.313 1.00 83.38 185 VAL A N 1
ATOM 1396 C CA . VAL A 1 185 ? -4.005 -10.540 -12.288 1.00 83.38 185 VAL A CA 1
ATOM 1397 C C . VAL A 1 185 ? -5.488 -10.869 -12.445 1.00 83.38 185 VAL A C 1
ATOM 1399 O O . VAL A 1 185 ? -6.308 -9.992 -12.710 1.00 83.38 185 VAL A O 1
ATOM 1402 N N . ARG A 1 186 ? -5.855 -12.143 -12.283 1.00 84.81 186 ARG A N 1
ATOM 1403 C CA . ARG A 1 186 ? -7.253 -12.564 -12.402 1.00 84.81 186 ARG A CA 1
ATOM 1404 C C . ARG A 1 186 ? -8.051 -12.146 -11.168 1.00 84.81 186 ARG A C 1
ATOM 1406 O O . ARG A 1 186 ? -7.557 -12.232 -10.043 1.00 84.81 186 ARG A O 1
ATOM 1413 N N . ALA A 1 187 ? -9.310 -11.766 -11.365 1.00 85.31 187 ALA A N 1
ATOM 1414 C CA . ALA A 1 187 ? -10.199 -11.364 -10.277 1.00 85.31 187 ALA A CA 1
ATOM 1415 C C . ALA A 1 187 ? -10.387 -12.476 -9.229 1.00 85.31 187 ALA A C 1
ATOM 1417 O O . ALA A 1 187 ? -10.468 -12.192 -8.035 1.00 85.31 187 ALA A O 1
ATOM 1418 N N . GLU A 1 188 ? -10.390 -13.744 -9.652 1.00 84.06 188 GLU A N 1
ATOM 1419 C CA . GLU A 1 188 ? -10.506 -14.893 -8.751 1.00 84.06 188 GLU A CA 1
ATOM 1420 C C . GLU A 1 188 ? -9.327 -14.979 -7.777 1.00 84.06 188 GLU A C 1
ATOM 1422 O O . GLU A 1 188 ? -9.524 -15.291 -6.602 1.00 84.06 188 GLU A O 1
ATOM 1427 N N . ASP A 1 189 ? -8.117 -14.652 -8.242 1.00 86.62 189 ASP A N 1
ATOM 1428 C CA . ASP A 1 189 ? -6.912 -14.673 -7.412 1.00 86.62 189 ASP A CA 1
ATOM 1429 C C . ASP A 1 189 ? -6.952 -13.538 -6.375 1.00 86.62 189 ASP A C 1
ATOM 1431 O O . ASP A 1 189 ? -6.674 -13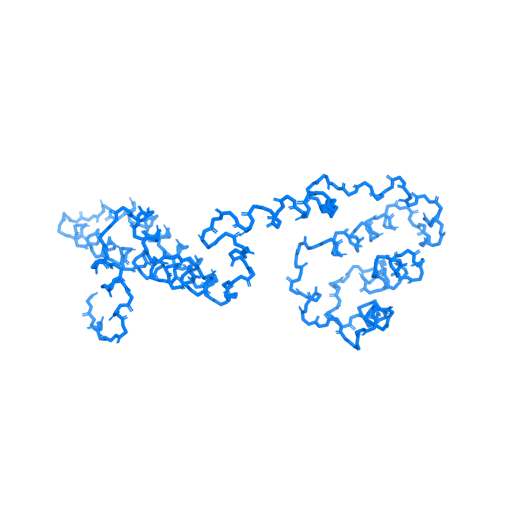.765 -5.197 1.00 86.62 189 ASP A O 1
ATOM 1435 N N . VAL A 1 190 ? -7.393 -12.338 -6.777 1.00 87.44 190 VAL A N 1
ATOM 1436 C CA . VAL A 1 190 ? -7.569 -11.183 -5.874 1.00 87.44 190 VAL A CA 1
ATOM 1437 C C . VAL A 1 190 ? -8.572 -11.500 -4.759 1.00 87.44 190 VAL A C 1
ATOM 1439 O O . VAL A 1 190 ? -8.294 -11.273 -3.580 1.00 87.44 190 VAL A O 1
ATOM 1442 N N . VAL A 1 191 ? -9.723 -12.075 -5.116 1.00 88.62 191 VAL A N 1
ATOM 1443 C CA . VAL A 1 191 ? -10.768 -12.488 -4.165 1.00 88.62 191 VAL A CA 1
ATOM 1444 C C . VAL A 1 191 ? -10.250 -13.558 -3.202 1.00 88.62 191 VAL A C 1
ATOM 1446 O O . VAL A 1 191 ? -10.483 -13.474 -1.991 1.00 88.62 191 VAL A O 1
ATOM 1449 N N . GLN A 1 192 ? -9.520 -14.546 -3.728 1.00 86.88 192 GLN A N 1
ATOM 1450 C CA . GLN A 1 192 ? -8.931 -15.620 -2.936 1.00 86.88 192 GLN A CA 1
ATOM 1451 C C . GLN A 1 192 ? -7.911 -15.080 -1.923 1.00 86.88 192 GLN A C 1
ATOM 1453 O O . GLN A 1 192 ? -7.957 -15.471 -0.757 1.00 86.88 192 GLN A O 1
ATOM 1458 N N . TRP A 1 193 ? -7.010 -14.181 -2.329 1.00 88.00 193 TRP A N 1
ATOM 1459 C CA . TRP A 1 193 ? -6.007 -13.596 -1.428 1.00 88.00 193 TRP A CA 1
ATOM 1460 C C . TRP A 1 193 ? -6.627 -12.712 -0.351 1.00 88.00 193 TRP A C 1
ATOM 1462 O O . TRP A 1 193 ? -6.174 -12.734 0.792 1.00 88.00 193 TRP A O 1
ATOM 1472 N N . ALA A 1 194 ? -7.689 -11.980 -0.690 1.00 85.56 194 ALA A N 1
ATOM 1473 C CA . ALA A 1 194 ? -8.440 -11.192 0.278 1.00 85.56 194 ALA A CA 1
ATOM 1474 C C . ALA A 1 194 ? -9.225 -12.064 1.279 1.00 85.56 194 ALA A C 1
ATOM 1476 O O . ALA A 1 194 ? -9.681 -11.557 2.305 1.00 85.56 194 ALA A O 1
ATOM 1477 N N . GLY A 1 195 ? -9.412 -13.363 1.003 1.00 87.31 195 GLY A N 1
ATOM 1478 C CA . GLY A 1 195 ? -10.280 -14.234 1.799 1.00 87.31 195 GLY A CA 1
ATOM 1479 C C . GLY A 1 195 ? -11.737 -13.759 1.772 1.00 87.31 195 GLY A C 1
ATOM 1480 O O . GLY A 1 195 ? -12.419 -13.756 2.803 1.00 87.31 195 GLY A O 1
ATOM 1481 N N . ARG A 1 196 ? -12.195 -13.271 0.613 1.00 91.44 196 ARG A N 1
ATOM 1482 C CA . ARG A 1 196 ? -13.516 -12.653 0.418 1.00 91.44 196 ARG A CA 1
ATOM 1483 C C . ARG A 1 196 ? -14.309 -13.360 -0.679 1.00 91.44 196 ARG A C 1
ATOM 1485 O O . ARG A 1 196 ? -13.864 -14.354 -1.241 1.00 91.44 196 ARG A O 1
ATOM 1492 N N . SER A 1 197 ? -15.525 -12.882 -0.934 1.00 88.00 197 SER A N 1
ATOM 1493 C CA . SER A 1 197 ? -16.373 -13.354 -2.031 1.00 88.00 197 SER A CA 1
ATOM 1494 C C . SER A 1 197 ? -16.185 -12.489 -3.287 1.00 88.00 197 SER A C 1
ATOM 1496 O O . SER A 1 197 ? -15.754 -11.341 -3.180 1.00 88.00 197 SER A O 1
ATOM 1498 N N . PRO A 1 198 ? -16.562 -12.975 -4.482 1.00 85.88 198 PRO A N 1
ATOM 1499 C CA . PRO A 1 198 ? -16.567 -12.144 -5.688 1.00 85.88 198 PRO A CA 1
ATOM 1500 C C . PRO A 1 198 ? -17.471 -10.908 -5.572 1.00 85.88 198 PRO A C 1
ATOM 1502 O O . PRO A 1 198 ? -17.145 -9.853 -6.106 1.00 85.88 198 PRO A O 1
ATOM 1505 N N . ALA A 1 199 ? -18.574 -11.015 -4.821 1.00 87.81 199 ALA A N 1
ATOM 1506 C CA . ALA A 1 199 ? -19.470 -9.891 -4.553 1.00 87.81 199 ALA A CA 1
ATOM 1507 C C . ALA A 1 199 ? -18.769 -8.758 -3.788 1.00 87.81 199 ALA A C 1
ATOM 1509 O O . ALA A 1 199 ? -19.002 -7.595 -4.091 1.00 87.81 199 ALA A O 1
ATOM 1510 N N . TRP A 1 200 ? -17.864 -9.090 -2.860 1.00 90.62 200 TRP A N 1
ATOM 1511 C CA . TRP A 1 200 ? -17.056 -8.090 -2.160 1.00 90.62 200 TRP A CA 1
ATOM 1512 C C . TRP A 1 200 ? -16.154 -7.313 -3.119 1.00 90.62 200 TRP A C 1
ATOM 1514 O O . TRP A 1 200 ? -16.025 -6.109 -2.967 1.00 90.62 200 TRP A O 1
ATOM 1524 N N . LEU A 1 201 ? -15.555 -7.971 -4.119 1.00 88.12 201 LEU A N 1
ATOM 1525 C CA . LEU A 1 201 ? -14.715 -7.275 -5.096 1.00 88.12 201 LEU A CA 1
ATOM 1526 C C . LEU A 1 201 ? -15.550 -6.317 -5.958 1.00 88.12 201 LEU A C 1
ATOM 1528 O O . LEU A 1 201 ? -15.121 -5.199 -6.206 1.00 88.12 201 LEU A O 1
ATOM 1532 N N . ALA A 1 202 ? -16.757 -6.716 -6.363 1.00 87.75 202 ALA A N 1
ATOM 1533 C CA . ALA A 1 202 ? -17.672 -5.824 -7.074 1.00 87.75 202 ALA A CA 1
ATOM 1534 C C . ALA A 1 202 ? -18.118 -4.631 -6.208 1.00 87.75 202 ALA A C 1
ATOM 1536 O O . ALA A 1 202 ? -18.184 -3.516 -6.704 1.00 87.75 202 ALA A O 1
ATOM 1537 N N . GLU A 1 203 ? -18.378 -4.849 -4.918 1.00 88.25 203 GLU A N 1
ATOM 1538 C CA . GLU A 1 203 ? -18.731 -3.791 -3.959 1.00 88.25 203 GLU A CA 1
ATOM 1539 C C . GLU A 1 203 ? -17.549 -2.857 -3.652 1.00 88.25 203 GLU A C 1
ATOM 1541 O O . GLU A 1 203 ? -17.725 -1.665 -3.428 1.00 88.25 203 GLU A O 1
ATOM 1546 N N . LEU A 1 204 ? -16.332 -3.400 -3.630 1.00 88.94 204 LEU A N 1
ATOM 1547 C CA . LEU A 1 204 ? -15.106 -2.645 -3.400 1.00 88.94 204 LEU A CA 1
ATOM 1548 C C . LEU A 1 204 ? -14.766 -1.737 -4.587 1.00 88.94 204 LEU A C 1
ATOM 1550 O O . LEU A 1 204 ? -14.246 -0.647 -4.383 1.00 88.94 204 LEU A O 1
ATOM 1554 N N . LEU A 1 205 ? -15.020 -2.214 -5.809 1.00 85.56 205 LEU A N 1
ATOM 1555 C CA . LEU A 1 205 ? -14.695 -1.517 -7.056 1.00 85.56 205 LEU A CA 1
ATOM 1556 C C . LEU A 1 205 ? -15.853 -0.680 -7.611 1.00 85.56 205 LEU A C 1
ATOM 1558 O O . LEU A 1 205 ? -15.628 0.196 -8.436 1.00 85.56 205 LEU A O 1
ATOM 1562 N N . GLY A 1 206 ? -17.086 -0.976 -7.205 1.00 74.44 206 GLY A N 1
ATOM 1563 C CA . GLY A 1 206 ? -18.302 -0.314 -7.672 1.00 74.44 206 GLY A CA 1
ATOM 1564 C C . GLY A 1 206 ? -18.628 0.995 -6.956 1.00 74.44 206 GLY A C 1
ATOM 1565 O O . GLY A 1 206 ? -19.733 1.497 -7.136 1.00 74.44 206 GLY A O 1
ATOM 1566 N N . ASP A 1 207 ? -17.707 1.531 -6.155 1.00 57.19 207 ASP A N 1
ATOM 1567 C CA . ASP A 1 207 ? -17.935 2.707 -5.313 1.00 57.19 207 ASP A CA 1
ATOM 1568 C C . ASP A 1 207 ? -17.250 3.959 -5.892 1.00 57.19 207 ASP A C 1
ATOM 1570 O O . ASP A 1 207 ? -16.340 4.533 -5.301 1.00 57.19 207 ASP A O 1
ATOM 1574 N N . ASP A 1 208 ? -17.707 4.371 -7.078 1.00 50.28 208 ASP A N 1
ATOM 1575 C CA . ASP A 1 208 ? -17.573 5.743 -7.581 1.00 50.28 208 ASP A CA 1
ATOM 1576 C C . ASP A 1 208 ? -18.953 6.427 -7.479 1.00 50.28 208 ASP A C 1
ATOM 1578 O O . ASP A 1 208 ? -19.696 6.500 -8.462 1.00 50.28 208 ASP A O 1
ATOM 1582 N N . GLY A 1 209 ? -19.335 6.924 -6.293 1.00 42.28 209 GLY A N 1
ATOM 1583 C CA . GLY A 1 209 ? -20.492 7.824 -6.168 1.00 42.28 209 GLY A CA 1
ATOM 1584 C C . GLY A 1 209 ? -21.148 7.938 -4.786 1.00 42.28 209 GLY A C 1
ATOM 1585 O O . GLY A 1 209 ? -21.857 7.042 -4.360 1.00 42.28 209 GLY A O 1
ATOM 1586 N N . GLU A 1 210 ? -21.023 9.128 -4.187 1.00 37.91 210 GLU A N 1
ATOM 1587 C CA . GLU A 1 210 ? -21.825 9.669 -3.069 1.00 37.91 210 GLU A CA 1
ATOM 1588 C C . GLU A 1 210 ? -21.656 9.054 -1.667 1.00 37.91 210 GLU A C 1
ATOM 1590 O O . GLU A 1 210 ? -22.290 8.079 -1.280 1.00 37.91 210 GLU A O 1
ATOM 1595 N N . GLY A 1 211 ? -20.909 9.775 -0.821 1.00 30.58 211 GLY A N 1
ATOM 1596 C CA . GLY A 1 211 ? -20.878 9.531 0.619 1.00 30.58 211 GLY A CA 1
ATOM 1597 C C . GLY A 1 211 ? -20.240 10.651 1.442 1.00 30.58 211 GLY A C 1
ATOM 1598 O O .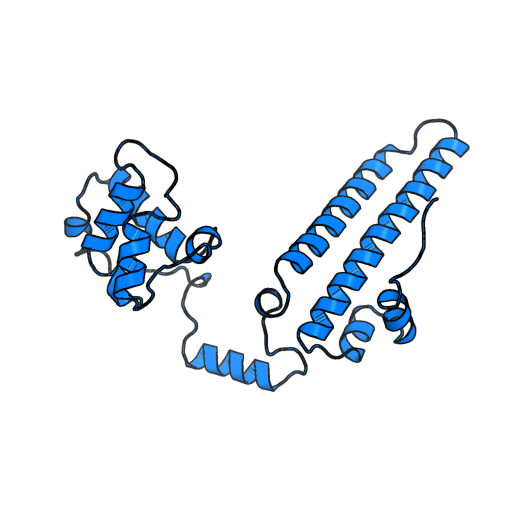 GLY A 1 211 ? -19.412 10.380 2.303 1.00 30.58 211 GLY A O 1
ATOM 1599 N N . GLY A 1 212 ? -20.591 11.918 1.199 1.00 26.81 212 GLY A N 1
ATOM 1600 C CA . GLY A 1 212 ? -20.504 12.908 2.283 1.00 26.81 212 GLY A CA 1
ATOM 1601 C C . GLY A 1 212 ? -21.701 12.758 3.235 1.00 26.81 212 GLY A C 1
ATOM 1602 O O . GLY A 1 212 ? -22.701 12.152 2.853 1.00 26.81 212 GLY A O 1
ATOM 1603 N N . PRO A 1 213 ? -21.721 13.439 4.391 1.00 45.53 213 PRO A N 1
ATOM 1604 C CA . PRO A 1 213 ? -20.736 13.511 5.469 1.00 45.53 213 PRO A CA 1
ATOM 1605 C C . PRO A 1 213 ? -21.192 12.665 6.679 1.00 45.53 213 PRO A C 1
ATOM 1607 O O . PRO A 1 213 ? -22.359 12.754 7.043 1.00 45.53 213 PRO A O 1
ATOM 1610 N N . TRP A 1 214 ? -20.295 11.953 7.373 1.00 41.78 214 TRP A N 1
ATOM 1611 C CA . TRP A 1 214 ? -20.504 11.537 8.775 1.00 41.78 214 TRP A CA 1
ATOM 1612 C C . TRP A 1 214 ? -19.184 11.464 9.545 1.00 41.78 214 TRP A C 1
ATOM 1614 O O . TRP A 1 214 ? -18.244 10.831 9.022 1.00 41.78 214 TRP A O 1
#

Secondary structure (DSSP, 8-state):
-GGGGGSHHHHHHHHHHTTTTS--PPPTT-HHHHHHHHHTT-S--HHHHHH-TTSHHHHHHHHHHHHHHHH---HHHHGGG-TTT----GGGSPPPHHHHHHHHHHHTTSTT-SS-HHHHS-HHHHHHHHHHHHHHHHHHHHHTT---S-HHHHHHHHHHHHHHHHHHHHHHHHHHHHHHHHTT--HHHHHHHHT--HHHHHHHHS--S-----

Organism: NCBI:txid88074

Foldseek 3Di:
DVVVVLPLVLLVQLCVQCVNVDGDPRDQQGPSQCSVCVVVVHNGCPCVVVVCPPAPVVVSSVVSNVVCVVPVDRSVVCSVVCVVVPPQPPVRDDQDPVRVVVQVVVLVPDFLSVDDLVRQADPVLVVLLVVLVVVLVVLVVVLVVLCDDDPVSSVVSNVVSVVVSVVSVLLSLLSVLVSSVSSRHDLVVSCVVVVHDSVVNCVSPVPPDDDDDD

Radius of gyration: 25.24 Å; chains: 1; bounding box: 66×43×59 Å

Sequence (214 aa):
MAAALLDPAMAELVWVDSGAGRPRPLPVDGEFCRQLGERVGRGWLGRLAAADLGGPLIAWMGAIIRERRRTGAPAMVLAGEWDERWRVRQELRPPTTAAQLRVLGKDVRVPGSGTSWRSAVEPERRMLIQGLLEDAQEQVEQLRGAQRGSSAEASERLLRGIAYTVGLLRQAAGEAALGALEAGVRAEDVVQWAGRSPAWLAELLGDDGEGGPW

pLDDT: mean 70.67, std 16.11, range [26.81, 93.06]